Protein AF-A0AAN8JM25-F1 (afdb_monomer)

Nearest PDB structures (foldseek):
  7qbe-assembly2_C  TM=6.759E-01  e=5.958E-09  Homo sapiens
  7qbe-assembly1_A  TM=7.252E-01  e=2.473E-08  Homo sapiens
  7qbf-assembly1_A  TM=6.903E-01  e=9.396E-09  Homo sapiens
  4zrq-assembly2_B  TM=7.066E-01  e=2.772E-08  Homo sapiens
  7qbd-assembly1_A  TM=6.352E-01  e=1.758E-08  Homo sapiens

Radius of gyration: 23.31 Å; Cα contacts (8 Å, |Δi|>4): 391; chains: 1; bounding box: 79×48×30 Å

Sequence (196 aa):
MDGECSVDDGLVPNMTSCQDFLICLQGRVRRRVRCASGLMFDASIEMCNFENVVNCGLRPKTGNRKCYTANVNVTIKAENLAIQPIFLIETNIQAPRQPLYNFLLMAAGKDKRFSFQTRKIDNYGEFVSSINGLEGREEDYSGWVPSDKRNNQISKGIHEVFPEDGEVITFKFYSFAGNLAALKNLPGLASKLNRK

InterPro domains:
  IPR002557 Chitin binding domain [PF01607] (5-56)
  IPR002557 Chitin binding domain [PS50940] (2-58)
  IPR002557 Chitin binding domain [SM00494] (3-58)
  IPR036508 Chitin binding domain superfamily [SSF57625] (5-62)
  IPR051588 Eukaryotic Cobalamin Transport [PTHR10559] (61-174)

Structure (mmCIF, N/CA/C/O backbone):
data_AF-A0AAN8JM25-F1
#
_entry.id   AF-A0AAN8JM25-F1
#
loop_
_atom_site.group_PDB
_atom_site.id
_atom_site.type_symbol
_atom_site.label_atom_id
_atom_site.label_alt_id
_atom_site.label_comp_id
_atom_site.label_asym_id
_atom_site.label_entity_id
_atom_site.label_seq_id
_atom_site.pdbx_PDB_ins_code
_atom_site.Cartn_x
_atom_site.Cartn_y
_atom_site.Cartn_z
_atom_site.occupa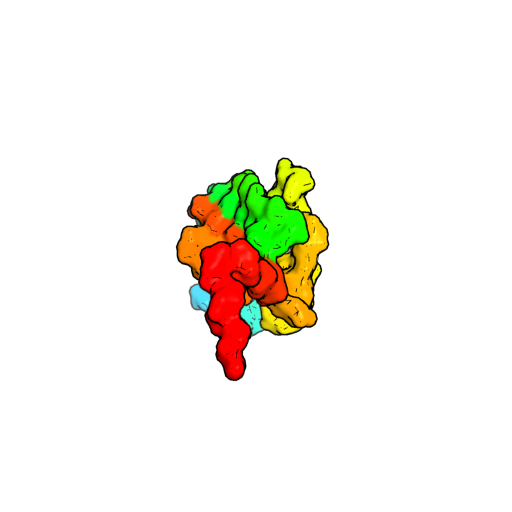ncy
_atom_site.B_iso_or_equiv
_atom_site.auth_seq_id
_atom_site.auth_comp_id
_atom_site.auth_asym_id
_atom_site.auth_atom_id
_atom_site.pdbx_PDB_model_num
ATOM 1 N N . MET A 1 1 ? -33.553 -17.228 6.085 1.00 44.53 1 MET A N 1
ATOM 2 C CA . MET A 1 1 ? -32.603 -17.945 5.209 1.00 44.53 1 MET A CA 1
ATOM 3 C C . MET A 1 1 ? -33.105 -17.687 3.807 1.00 44.53 1 MET A C 1
ATOM 5 O O . MET A 1 1 ? -33.710 -18.570 3.239 1.00 44.53 1 MET A O 1
ATOM 9 N N . ASP A 1 2 ? -32.936 -16.481 3.270 1.00 52.72 2 ASP A N 1
ATOM 10 C CA . ASP A 1 2 ? -33.548 -16.151 1.978 1.00 52.72 2 ASP A CA 1
ATOM 11 C C . ASP A 1 2 ? -32.583 -15.221 1.249 1.00 52.72 2 ASP A C 1
ATOM 13 O O . ASP A 1 2 ? -32.634 -14.004 1.378 1.00 52.72 2 ASP A O 1
ATOM 17 N N . GLY A 1 3 ? -31.584 -15.830 0.610 1.00 70.81 3 GLY A N 1
ATOM 18 C CA . GLY A 1 3 ? -30.758 -15.148 -0.378 1.00 70.81 3 GLY A CA 1
ATOM 19 C C . GLY A 1 3 ? -31.339 -15.440 -1.753 1.00 70.81 3 GLY A C 1
ATOM 20 O O . GLY A 1 3 ? -31.684 -16.590 -2.035 1.00 70.81 3 GLY A O 1
ATOM 21 N N . GLU A 1 4 ? -31.463 -14.422 -2.590 1.00 84.50 4 GLU A N 1
ATOM 22 C CA . GLU A 1 4 ? -31.821 -14.591 -3.996 1.00 84.50 4 GLU A CA 1
ATOM 23 C C . GLU A 1 4 ? -30.578 -14.967 -4.805 1.00 84.50 4 GLU A C 1
ATOM 25 O O . GLU A 1 4 ? -29.452 -14.584 -4.471 1.00 84.50 4 GLU A O 1
ATOM 30 N N . CYS A 1 5 ? -30.789 -15.756 -5.850 1.00 85.81 5 CYS A N 1
ATOM 31 C CA . CYS A 1 5 ? -29.766 -16.122 -6.813 1.00 85.81 5 CYS A CA 1
ATOM 32 C C . CYS A 1 5 ? -30.002 -15.386 -8.128 1.00 85.81 5 CYS A C 1
ATOM 34 O O . CYS A 1 5 ? -31.138 -15.171 -8.533 1.00 85.81 5 CYS A O 1
ATOM 36 N N . SER A 1 6 ? -28.921 -15.065 -8.835 1.00 83.75 6 SER A N 1
ATOM 37 C CA . SER A 1 6 ? -28.989 -14.517 -10.196 1.00 83.75 6 SER A CA 1
ATOM 38 C C . SER A 1 6 ? -29.339 -15.566 -11.261 1.00 83.75 6 SER A C 1
ATOM 40 O O . SER A 1 6 ? -29.396 -15.233 -12.440 1.00 83.75 6 SER A O 1
ATOM 42 N N . VAL A 1 7 ? -29.510 -16.829 -10.862 1.00 86.25 7 VAL A N 1
ATOM 43 C CA . VAL A 1 7 ? -29.854 -17.972 -11.717 1.00 86.25 7 VAL A CA 1
ATOM 44 C C . VAL A 1 7 ? -30.994 -18.753 -11.071 1.00 86.25 7 VAL A C 1
ATOM 46 O O . VAL A 1 7 ? -31.079 -18.789 -9.839 1.00 86.25 7 VAL A O 1
ATOM 49 N N . ASP A 1 8 ? -31.830 -19.399 -11.885 1.00 89.81 8 ASP A N 1
ATOM 50 C CA . ASP A 1 8 ? -32.935 -20.221 -11.383 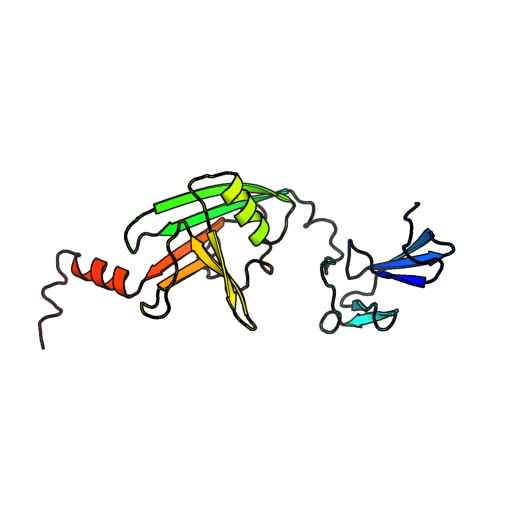1.00 89.81 8 ASP A CA 1
ATOM 51 C C . ASP A 1 8 ? -32.413 -21.460 -10.645 1.00 89.81 8 ASP A C 1
ATOM 53 O O . ASP A 1 8 ? -32.640 -21.596 -9.441 1.00 89.81 8 ASP A O 1
ATOM 57 N N . ASP A 1 9 ? -31.636 -22.307 -11.319 1.00 94.00 9 ASP A N 1
ATOM 58 C CA . ASP A 1 9 ? -31.044 -23.515 -10.744 1.00 94.00 9 ASP A CA 1
ATOM 59 C C . ASP A 1 9 ? -29.544 -23.572 -11.075 1.00 94.00 9 ASP A C 1
ATOM 61 O O . ASP A 1 9 ? -29.150 -23.327 -12.214 1.00 94.00 9 ASP A O 1
ATOM 65 N N . GLY A 1 10 ? -28.690 -23.881 -10.091 1.00 93.38 10 GLY A N 1
ATOM 66 C CA . GLY A 1 10 ? -27.249 -24.036 -10.333 1.00 93.38 10 GLY A CA 1
ATOM 67 C C . GLY A 1 10 ? -26.338 -23.763 -9.137 1.00 93.38 10 GLY A C 1
ATOM 68 O O . GLY A 1 10 ? -26.794 -23.497 -8.019 1.00 93.38 10 GLY A O 1
ATOM 69 N N . LEU A 1 11 ? -25.026 -23.838 -9.383 1.00 94.81 11 LEU A N 1
ATOM 70 C CA . LEU A 1 11 ? -23.980 -23.510 -8.415 1.00 94.81 11 LEU A CA 1
ATOM 71 C C . LEU A 1 11 ? -23.436 -22.112 -8.697 1.00 94.81 11 LEU A C 1
ATOM 73 O O . LEU A 1 11 ? -22.848 -21.871 -9.746 1.00 94.81 11 LEU A O 1
ATOM 77 N N . VAL A 1 12 ? -23.591 -21.190 -7.748 1.00 92.38 12 VAL A N 1
ATOM 78 C CA . VAL A 1 12 ? -23.104 -19.814 -7.915 1.00 92.38 12 VAL A CA 1
ATOM 79 C C . VAL A 1 12 ? -21.986 -19.474 -6.928 1.00 92.38 12 VAL A C 1
ATOM 81 O O . VAL A 1 12 ? -22.023 -19.907 -5.767 1.00 92.38 12 VAL A O 1
ATOM 84 N N . PRO A 1 13 ? -20.991 -18.667 -7.340 1.00 91.06 13 PRO A N 1
ATOM 85 C CA . PRO A 1 13 ? -19.945 -18.198 -6.443 1.00 91.06 13 PRO A CA 1
ATOM 86 C C . PRO A 1 13 ? -20.509 -17.383 -5.283 1.00 91.06 13 PRO A C 1
ATOM 88 O O . PRO A 1 13 ? -21.400 -16.552 -5.445 1.00 91.06 13 PRO A O 1
ATOM 91 N N . ASN A 1 14 ? -19.929 -17.550 -4.099 1.00 88.31 14 ASN A N 1
ATOM 92 C CA . ASN A 1 14 ? -20.268 -16.708 -2.966 1.00 88.31 14 ASN A CA 1
ATOM 93 C C . ASN A 1 14 ? -19.394 -15.447 -2.935 1.00 88.31 14 ASN A C 1
ATOM 95 O O . ASN A 1 14 ? -18.186 -15.515 -2.716 1.00 88.31 14 ASN A O 1
ATOM 99 N N . MET A 1 15 ? -20.013 -14.273 -3.065 1.00 83.31 15 MET A N 1
ATOM 100 C CA . MET A 1 15 ? -19.297 -12.989 -3.053 1.00 83.31 15 MET A CA 1
ATOM 101 C C . MET A 1 15 ? -18.545 -12.711 -1.742 1.00 83.31 15 MET A C 1
ATOM 103 O O . MET A 1 15 ? -17.556 -11.986 -1.733 1.00 83.31 15 MET A O 1
ATOM 107 N N . THR A 1 16 ? -18.969 -13.329 -0.636 1.00 80.81 16 THR A N 1
ATOM 108 C CA . THR A 1 16 ? -18.369 -13.131 0.697 1.00 80.81 16 THR A CA 1
ATOM 109 C C . THR A 1 16 ? -17.274 -14.139 1.043 1.00 80.81 16 THR A C 1
ATOM 111 O O . THR A 1 16 ? -16.634 -13.997 2.083 1.00 80.81 16 THR A O 1
ATOM 114 N N . SER A 1 17 ? -17.059 -15.173 0.222 1.00 85.62 17 SER A N 1
ATOM 115 C CA . SER A 1 17 ? -15.990 -16.152 0.437 1.00 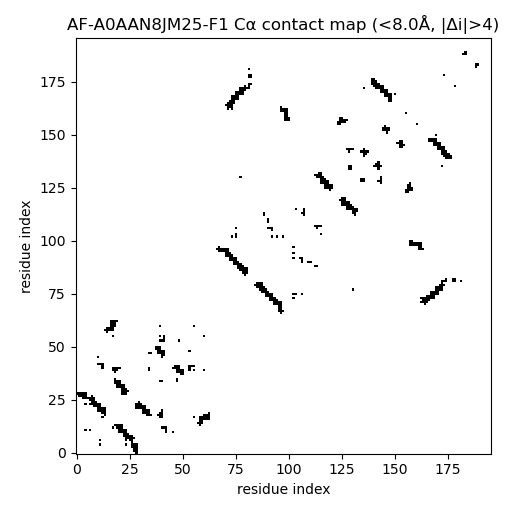85.62 17 SER A CA 1
ATOM 116 C C . SER A 1 17 ? -15.694 -16.935 -0.837 1.00 85.62 17 SER A C 1
ATOM 118 O O . SER A 1 17 ? -16.575 -17.591 -1.380 1.00 85.62 17 SER A O 1
ATOM 120 N N . CYS A 1 18 ? -14.438 -16.931 -1.277 1.00 91.00 18 CYS A N 1
ATOM 121 C CA . CYS A 1 18 ? -13.996 -17.713 -2.424 1.00 91.00 18 CYS A CA 1
ATOM 122 C C . CYS A 1 18 ? -14.040 -19.228 -2.168 1.00 91.00 18 CYS A C 1
ATOM 124 O O . CYS A 1 18 ? -14.200 -20.018 -3.097 1.00 91.00 18 CYS A O 1
ATOM 126 N N . GLN A 1 19 ? -13.935 -19.616 -0.896 1.00 91.38 19 GLN A N 1
ATOM 127 C CA . GLN A 1 19 ? -14.012 -21.003 -0.451 1.00 91.38 19 GLN A CA 1
ATOM 128 C C . GLN A 1 19 ? -15.449 -21.541 -0.459 1.00 91.38 19 GLN A C 1
ATOM 130 O O . GLN A 1 19 ? -15.660 -22.752 -0.491 1.00 91.38 19 GLN A O 1
ATOM 135 N N . ASP A 1 20 ? -16.442 -20.654 -0.413 1.00 91.44 20 ASP A N 1
ATOM 136 C CA . ASP A 1 20 ? -17.845 -21.033 -0.357 1.00 91.44 20 ASP A CA 1
ATOM 137 C C . ASP A 1 20 ? -18.513 -20.883 -1.741 1.00 91.44 20 ASP A C 1
ATOM 139 O O . ASP A 1 20 ? -18.172 -20.006 -2.538 1.00 91.44 20 ASP A O 1
ATOM 143 N N . PHE A 1 21 ? -19.556 -21.671 -1.980 1.00 93.38 21 PHE A N 1
ATOM 144 C CA . PHE A 1 21 ? -20.498 -21.509 -3.089 1.00 93.38 21 PHE A CA 1
ATOM 145 C C . PHE A 1 21 ? -21.934 -21.704 -2.608 1.00 93.38 21 PHE A C 1
ATOM 147 O O . PHE A 1 21 ? -22.176 -22.149 -1.479 1.00 93.38 21 PHE A O 1
ATOM 154 N N . LEU A 1 22 ? -22.898 -21.310 -3.432 1.00 93.69 22 LEU A N 1
ATOM 155 C CA . LEU A 1 22 ? -24.319 -21.410 -3.126 1.00 93.69 22 LEU A CA 1
ATOM 156 C C . LEU A 1 22 ? -24.979 -22.377 -4.109 1.00 93.69 22 LEU A C 1
ATOM 158 O O . LEU A 1 22 ? -24.712 -22.326 -5.303 1.00 93.69 22 LEU A O 1
ATOM 162 N N . ILE A 1 23 ? -25.846 -23.239 -3.588 1.00 94.69 23 ILE A N 1
ATOM 163 C CA . ILE A 1 23 ? -26.745 -24.077 -4.379 1.00 94.69 23 ILE A CA 1
ATOM 164 C C . ILE A 1 23 ? -28.061 -23.320 -4.500 1.00 94.69 23 ILE A C 1
ATOM 166 O O . ILE A 1 23 ? -28.720 -23.063 -3.485 1.00 94.69 23 ILE A O 1
ATOM 170 N N . CYS A 1 24 ? -28.423 -22.978 -5.727 1.00 94.12 24 CYS A N 1
ATOM 171 C CA . CYS A 1 24 ? -29.647 -22.276 -6.073 1.00 94.12 24 CYS A CA 1
ATOM 172 C C . CYS A 1 24 ? -30.672 -23.262 -6.622 1.00 94.12 24 CYS A C 1
ATOM 174 O O . CYS A 1 24 ? -30.312 -24.109 -7.437 1.00 94.12 24 CYS A O 1
ATOM 176 N N . LEU A 1 25 ? -31.919 -23.155 -6.154 1.00 94.94 25 LEU A N 1
ATOM 177 C CA . LEU A 1 25 ? -33.068 -23.795 -6.793 1.00 94.94 25 LEU A CA 1
ATOM 178 C C . LEU A 1 25 ? -34.263 -22.845 -6.809 1.00 94.94 25 LEU A C 1
ATOM 180 O O . LEU A 1 25 ? -34.657 -22.355 -5.740 1.00 94.94 25 LEU A O 1
ATOM 184 N N . GLN A 1 26 ? -34.874 -22.667 -7.978 1.00 94.06 26 GLN A N 1
ATOM 185 C CA . GLN A 1 26 ? -35.980 -21.738 -8.236 1.00 94.06 26 GLN A CA 1
ATOM 186 C C . GLN A 1 26 ? -35.650 -20.292 -7.823 1.00 94.06 26 GLN A C 1
ATOM 188 O O . GLN A 1 26 ? -36.399 -19.657 -7.076 1.00 94.06 26 GLN A O 1
ATOM 193 N N . GLY A 1 27 ? -34.471 -19.807 -8.217 1.00 91.50 27 GLY A N 1
ATOM 194 C CA . GLY A 1 27 ? -34.010 -18.438 -7.966 1.00 91.50 27 GLY A CA 1
ATOM 195 C C . GLY A 1 27 ? -33.622 -18.166 -6.511 1.00 91.50 27 GLY A C 1
ATOM 196 O O . GLY A 1 27 ? -33.355 -17.025 -6.134 1.00 91.50 27 GLY A O 1
ATOM 197 N N . ARG A 1 28 ? -33.593 -19.197 -5.657 1.00 93.31 28 ARG A N 1
ATOM 198 C CA . ARG A 1 28 ? -33.351 -19.061 -4.215 1.00 93.31 28 ARG A CA 1
ATOM 199 C C . ARG A 1 28 ? -32.173 -19.892 -3.749 1.00 93.31 28 ARG A C 1
ATOM 201 O O . ARG A 1 28 ? -32.037 -21.063 -4.103 1.00 93.31 28 ARG A O 1
ATOM 208 N N . VAL A 1 29 ? -31.376 -19.311 -2.856 1.00 92.62 29 VAL A N 1
ATOM 209 C CA . VAL A 1 29 ? -30.288 -20.004 -2.164 1.00 92.62 29 VAL A CA 1
ATOM 210 C C . VAL A 1 29 ? -30.878 -21.077 -1.256 1.00 92.62 29 VAL A C 1
ATOM 212 O O . VAL A 1 29 ? -31.476 -20.785 -0.222 1.00 92.62 29 VAL A O 1
ATOM 215 N N . ARG A 1 30 ? -30.661 -22.341 -1.609 1.00 94.25 30 ARG A N 1
ATOM 216 C CA . ARG A 1 30 ? -31.053 -23.494 -0.789 1.00 94.25 30 ARG A CA 1
ATOM 217 C C . ARG A 1 30 ? -29.994 -23.855 0.226 1.00 94.25 30 ARG A C 1
ATOM 219 O O . ARG A 1 30 ? -30.311 -24.247 1.347 1.00 94.25 30 ARG A O 1
ATOM 226 N N . ARG A 1 31 ? -28.726 -23.737 -0.162 1.00 92.31 31 ARG A N 1
ATOM 227 C CA . ARG A 1 31 ? -27.612 -24.108 0.703 1.00 92.31 31 ARG A CA 1
ATOM 228 C C . ARG A 1 31 ? -26.368 -23.308 0.371 1.00 92.31 31 ARG A C 1
ATOM 230 O O . ARG A 1 31 ? -26.061 -23.081 -0.790 1.00 92.31 31 ARG A O 1
ATOM 237 N N . ARG A 1 32 ? -25.615 -22.950 1.408 1.00 91.44 32 ARG A N 1
ATOM 238 C CA . ARG A 1 32 ? -24.213 -22.547 1.287 1.00 91.44 32 ARG A CA 1
ATOM 239 C C . ARG A 1 32 ? -23.340 -23.771 1.533 1.00 91.44 32 ARG A C 1
ATOM 241 O O . ARG A 1 32 ? -23.505 -24.441 2.553 1.00 91.44 32 ARG A O 1
ATOM 248 N N . VAL A 1 33 ? -22.419 -24.044 0.623 1.00 92.69 33 VAL A N 1
ATOM 249 C CA . VAL A 1 33 ? -21.455 -25.140 0.727 1.00 92.69 33 VAL A CA 1
ATOM 250 C C . VAL A 1 33 ? -20.055 -24.554 0.789 1.00 92.69 33 VAL A C 1
ATOM 252 O O . VAL A 1 33 ? -19.766 -23.553 0.143 1.00 92.69 33 VAL A O 1
ATOM 255 N N . ARG A 1 34 ? -19.201 -25.160 1.609 1.00 92.00 34 ARG A N 1
ATOM 256 C CA . ARG A 1 34 ? -17.800 -24.783 1.771 1.00 92.00 34 ARG A CA 1
ATOM 257 C C . ARG A 1 34 ? -16.921 -25.873 1.172 1.00 92.00 34 ARG A C 1
ATOM 259 O O . ARG A 1 34 ? -17.096 -27.042 1.510 1.00 92.00 34 ARG A O 1
ATOM 266 N N . CYS A 1 35 ? -15.979 -25.480 0.323 1.00 92.06 35 CYS A N 1
ATOM 267 C CA . CYS A 1 35 ? -14.922 -26.357 -0.158 1.00 92.06 35 CYS A CA 1
ATOM 268 C C . CYS A 1 35 ? -14.007 -26.806 0.989 1.00 92.06 35 CYS A C 1
ATOM 270 O O . CYS A 1 35 ? -13.867 -26.112 2.001 1.00 92.06 35 CYS A O 1
ATOM 272 N N . ALA A 1 36 ? -13.368 -27.968 0.829 1.00 88.44 36 ALA A N 1
ATOM 273 C CA . ALA A 1 36 ? -12.394 -28.462 1.798 1.00 88.44 36 ALA A CA 1
ATOM 274 C C . ALA A 1 36 ? -11.226 -27.473 1.987 1.00 88.44 36 ALA A C 1
ATOM 276 O O . ALA A 1 36 ? -11.025 -26.550 1.196 1.00 88.44 36 ALA A O 1
ATOM 277 N N . SER A 1 37 ? -10.458 -27.647 3.063 1.00 82.31 37 SER A N 1
ATOM 278 C CA . SER A 1 37 ? -9.287 -26.803 3.324 1.00 82.31 37 SER A CA 1
ATOM 279 C C . SER A 1 37 ? -8.292 -26.873 2.160 1.00 82.31 37 SER A C 1
ATOM 281 O O . SER A 1 37 ? -7.993 -27.962 1.679 1.00 82.31 37 SER A O 1
ATOM 283 N N . GLY A 1 38 ? -7.784 -25.718 1.721 1.00 79.56 38 GLY A N 1
ATOM 284 C CA . GLY A 1 38 ? -6.875 -25.603 0.570 1.00 79.56 38 GLY A CA 1
ATOM 285 C C . GLY A 1 38 ? -7.560 -25.618 -0.805 1.00 79.56 38 GLY A C 1
ATOM 286 O O . GLY A 1 38 ? -6.879 -25.498 -1.823 1.00 79.56 38 GLY A O 1
ATOM 287 N N . LEU A 1 39 ? -8.892 -25.740 -0.852 1.00 88.56 39 LEU A N 1
ATOM 288 C CA . LEU A 1 39 ? -9.674 -25.686 -2.087 1.00 88.56 39 LEU A CA 1
ATOM 289 C C . LEU A 1 39 ? -10.582 -24.453 -2.115 1.00 88.56 39 LEU A C 1
ATOM 291 O O . LEU A 1 39 ? -11.106 -24.033 -1.086 1.00 88.56 39 LEU A O 1
ATOM 295 N N . MET A 1 40 ? -10.825 -23.918 -3.308 1.00 93.88 40 MET A N 1
ATOM 296 C CA . MET A 1 40 ? -11.723 -22.790 -3.572 1.00 93.88 40 MET A CA 1
ATOM 297 C C . MET A 1 40 ? -12.757 -23.177 -4.625 1.00 93.88 40 MET A C 1
ATOM 299 O O . MET A 1 40 ? -12.493 -24.042 -5.458 1.00 93.88 40 MET A O 1
ATOM 303 N N . PHE A 1 41 ? -13.925 -22.533 -4.614 1.00 95.38 41 PHE A N 1
ATOM 304 C CA . PHE A 1 41 ? -14.920 -22.778 -5.654 1.00 95.38 41 PHE A CA 1
ATOM 305 C C . PHE A 1 41 ? -14.494 -22.123 -6.970 1.00 95.38 41 PHE A C 1
ATOM 307 O O . PHE A 1 41 ? -14.351 -20.891 -7.049 1.00 95.38 41 PHE A O 1
ATOM 314 N N . ASP A 1 42 ? -14.320 -22.967 -7.982 1.00 95.44 42 ASP A N 1
ATOM 315 C CA . ASP A 1 42 ? -13.997 -22.615 -9.353 1.00 95.44 42 ASP A CA 1
ATOM 316 C C . ASP A 1 42 ? -15.277 -22.597 -10.190 1.00 95.44 42 ASP A C 1
ATOM 318 O O . ASP A 1 42 ? -15.852 -23.635 -10.508 1.00 95.44 42 ASP A O 1
ATOM 322 N N . ALA A 1 43 ? -15.729 -21.394 -10.538 1.00 91.25 43 ALA A N 1
ATOM 323 C CA . ALA A 1 43 ? -16.955 -21.203 -11.305 1.00 91.25 43 ALA A CA 1
ATOM 324 C C . ALA A 1 43 ? -16.838 -21.696 -12.755 1.00 91.25 43 ALA A C 1
ATOM 326 O O . ALA A 1 43 ? -17.857 -21.913 -13.393 1.00 91.25 43 ALA A O 1
ATOM 327 N N . SER A 1 44 ? -15.616 -21.849 -13.282 1.00 93.06 44 SER A N 1
ATOM 328 C CA . SER A 1 44 ? -15.402 -22.270 -14.673 1.00 93.06 44 SER A CA 1
ATOM 329 C C . SER A 1 44 ? -15.666 -23.760 -14.891 1.00 93.06 44 SER A C 1
ATOM 331 O O . SER A 1 44 ? -16.033 -24.168 -15.989 1.00 93.06 44 SER A O 1
ATOM 333 N N . ILE A 1 45 ? -15.500 -24.554 -13.832 1.00 94.19 45 ILE A N 1
ATOM 334 C CA . ILE A 1 45 ? -15.696 -26.009 -13.827 1.00 94.19 45 ILE A CA 1
ATOM 335 C C . ILE A 1 45 ? -16.744 -26.454 -12.797 1.00 94.19 45 ILE A C 1
ATOM 337 O O . ILE A 1 45 ? -16.916 -27.645 -12.565 1.00 94.19 45 ILE A O 1
ATOM 341 N N . GLU A 1 46 ? -17.409 -25.491 -12.153 1.00 93.94 46 GLU A N 1
ATOM 342 C CA . GLU A 1 46 ? -18.471 -25.682 -11.159 1.00 93.94 46 GLU A CA 1
ATOM 343 C C . GLU A 1 46 ? -18.108 -26.641 -10.007 1.00 93.94 46 GLU A C 1
ATOM 345 O O . GLU A 1 46 ? -18.956 -27.342 -9.455 1.00 93.94 46 GLU A O 1
ATOM 350 N N . MET A 1 47 ? -16.840 -26.660 -9.591 1.00 95.56 47 MET A N 1
ATOM 351 C CA . MET A 1 47 ? -16.365 -27.536 -8.516 1.00 95.56 47 MET A CA 1
ATOM 352 C C . MET A 1 47 ? -15.265 -26.895 -7.669 1.00 95.56 47 MET A C 1
ATOM 354 O O . MET A 1 47 ? -14.720 -25.839 -7.985 1.00 95.56 47 MET A O 1
ATOM 358 N N . CYS A 1 48 ? -14.945 -27.532 -6.543 1.00 95.62 48 CYS A N 1
ATOM 359 C CA . CYS A 1 48 ? -13.819 -27.121 -5.714 1.00 95.62 48 CYS A CA 1
ATOM 360 C C . CYS A 1 48 ? -12.497 -27.506 -6.392 1.00 95.62 48 CYS A C 1
ATOM 362 O O . CYS A 1 48 ? -12.292 -28.673 -6.720 1.00 95.62 48 CYS A O 1
ATOM 364 N N . ASN A 1 49 ? -11.598 -26.539 -6.550 1.00 95.12 49 ASN A N 1
ATOM 365 C CA . ASN A 1 49 ? -10.290 -26.695 -7.183 1.00 95.12 49 ASN A CA 1
ATOM 366 C C . ASN A 1 49 ? -9.193 -26.084 -6.292 1.00 95.12 49 ASN A C 1
ATOM 368 O O . ASN A 1 49 ? -9.498 -25.389 -5.320 1.00 95.12 49 ASN A O 1
ATOM 372 N N . PHE A 1 50 ? -7.919 -26.356 -6.573 1.00 87.19 50 PHE A N 1
ATOM 373 C CA . PHE A 1 50 ? -6.815 -25.870 -5.741 1.00 87.19 50 PHE A CA 1
ATOM 374 C C . PHE A 1 50 ? -6.722 -24.338 -5.749 1.00 87.19 50 PHE A C 1
ATOM 376 O O . PHE A 1 50 ? -6.825 -23.685 -6.786 1.00 87.19 50 PHE A O 1
ATOM 383 N N . GLU A 1 51 ? -6.495 -23.738 -4.581 1.00 84.75 51 GLU A N 1
ATOM 384 C CA . GLU A 1 51 ? -6.513 -22.276 -4.408 1.00 84.75 51 GLU A CA 1
ATOM 385 C C . GLU A 1 51 ? -5.508 -21.496 -5.279 1.00 84.75 51 GLU A C 1
ATOM 387 O O . GLU A 1 51 ? -5.687 -20.296 -5.507 1.00 84.75 51 GLU A O 1
ATOM 392 N N . ASN A 1 52 ? -4.460 -22.170 -5.761 1.00 83.00 52 ASN A N 1
ATOM 393 C CA . ASN A 1 52 ? -3.420 -21.611 -6.622 1.00 83.00 52 ASN A CA 1
ATOM 394 C C . ASN A 1 52 ? -3.841 -21.497 -8.096 1.00 83.00 52 ASN A C 1
ATOM 396 O O . ASN A 1 52 ? -3.224 -20.728 -8.827 1.00 83.00 52 ASN A O 1
ATOM 400 N N . VAL A 1 53 ? -4.871 -22.232 -8.529 1.00 88.69 53 VAL A N 1
ATOM 401 C CA . VAL A 1 53 ? -5.384 -22.199 -9.911 1.00 88.69 53 VAL A CA 1
ATOM 402 C C . VAL A 1 53 ? -6.746 -21.513 -10.026 1.00 88.69 53 VAL A C 1
ATOM 404 O O . VAL A 1 53 ? -7.164 -21.160 -11.125 1.00 88.69 53 VAL A O 1
ATOM 407 N N . VAL A 1 54 ? -7.428 -21.264 -8.903 1.00 90.19 54 VAL A N 1
ATOM 408 C CA . VAL A 1 54 ? -8.738 -20.599 -8.894 1.00 90.19 54 VAL A CA 1
ATOM 409 C C . VAL A 1 54 ? -8.607 -19.079 -8.943 1.00 90.19 54 VAL A C 1
ATOM 411 O O . VAL A 1 54 ? -8.013 -18.443 -8.064 1.00 90.19 54 VAL A O 1
ATOM 414 N N . ASN A 1 55 ? -9.279 -18.467 -9.920 1.00 87.56 55 ASN A N 1
ATOM 415 C CA . ASN A 1 55 ? -9.484 -17.025 -9.939 1.00 87.56 55 ASN A CA 1
ATOM 416 C C . ASN A 1 55 ? -10.647 -16.626 -9.010 1.00 87.56 55 ASN A C 1
ATOM 418 O O . ASN A 1 55 ? -11.830 -16.804 -9.310 1.00 87.56 55 ASN A O 1
ATOM 422 N N . CYS A 1 56 ? -10.307 -16.058 -7.855 1.00 84.81 56 CYS A N 1
ATOM 423 C CA . CYS A 1 56 ? -11.295 -15.597 -6.881 1.00 84.81 56 CYS A CA 1
ATOM 424 C C . CYS A 1 56 ? -11.916 -14.237 -7.216 1.00 8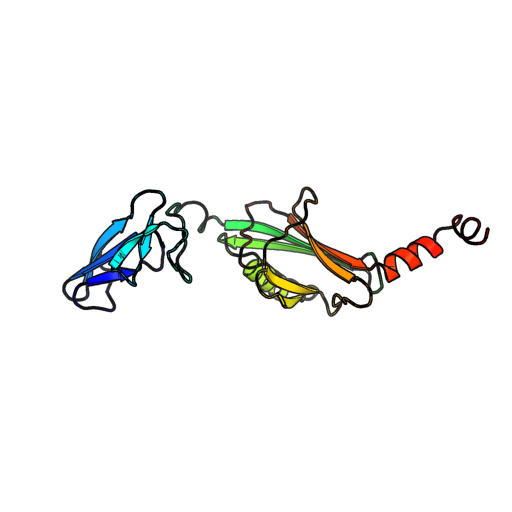4.81 56 CYS A C 1
ATOM 426 O O . CYS A 1 56 ? -12.941 -13.890 -6.624 1.00 84.81 56 CYS A O 1
ATOM 428 N N . GLY A 1 57 ? -11.333 -13.467 -8.138 1.00 85.44 57 GLY A N 1
ATOM 429 C CA . GLY A 1 57 ? -11.692 -12.064 -8.328 1.00 85.44 57 GLY A CA 1
ATOM 430 C C . GLY A 1 57 ? -11.648 -11.307 -6.996 1.00 85.44 57 GLY A C 1
ATOM 431 O O . GLY A 1 57 ? -10.685 -11.418 -6.241 1.00 85.44 57 GLY A O 1
ATOM 432 N N . LEU A 1 58 ? -12.731 -10.594 -6.678 1.00 78.81 58 LEU A N 1
ATOM 433 C CA . LEU A 1 58 ? -12.881 -9.829 -5.432 1.00 78.81 58 LEU A CA 1
ATOM 434 C C . LEU A 1 58 ? -13.350 -10.672 -4.230 1.00 78.81 58 LEU A C 1
ATOM 436 O O . LEU A 1 58 ? -13.531 -10.138 -3.136 1.00 78.81 58 LEU A O 1
ATOM 440 N N . ARG A 1 59 ? -13.579 -11.981 -4.407 1.00 85.62 59 ARG A N 1
ATOM 441 C CA . ARG A 1 59 ? -14.083 -12.851 -3.335 1.00 85.62 59 ARG A CA 1
ATOM 442 C C . ARG A 1 59 ? -12.978 -13.117 -2.300 1.00 85.62 59 ARG A C 1
ATOM 444 O O . ARG A 1 59 ? -11.900 -13.582 -2.678 1.00 85.62 59 ARG A O 1
ATOM 451 N N . PRO A 1 60 ? -13.234 -12.928 -0.993 1.00 79.12 60 PRO A N 1
ATOM 452 C CA . PRO A 1 60 ? -12.241 -13.187 0.052 1.00 79.12 60 PRO A CA 1
ATOM 453 C C . PRO A 1 60 ? -11.792 -14.657 0.091 1.00 79.12 60 PRO A C 1
ATOM 455 O O . PRO A 1 60 ? -12.627 -15.548 0.237 1.00 79.12 60 PRO A O 1
ATOM 458 N N . LYS A 1 61 ? -10.486 -14.939 -0.004 1.00 76.75 61 LYS A N 1
ATOM 459 C CA . LYS A 1 61 ? -9.957 -16.317 -0.097 1.00 76.75 61 LYS A CA 1
ATOM 460 C C . LYS A 1 61 ? -10.080 -17.148 1.183 1.00 76.75 61 LYS A C 1
ATOM 462 O O . LYS A 1 61 ? -10.141 -18.361 1.096 1.00 76.75 61 LYS A O 1
ATOM 467 N N . THR A 1 62 ? -10.183 -16.556 2.368 1.00 65.25 62 THR A N 1
ATOM 468 C CA . THR A 1 62 ? -10.201 -17.335 3.617 1.00 65.25 62 THR A CA 1
ATOM 469 C C . THR A 1 62 ? -11.563 -17.296 4.305 1.00 65.25 62 THR A C 1
ATOM 471 O O . THR A 1 62 ? -12.130 -16.238 4.569 1.00 65.25 62 THR A O 1
ATOM 474 N N . GLY A 1 63 ? -12.086 -18.474 4.664 1.00 50.75 63 GLY A N 1
ATOM 475 C CA . GLY A 1 63 ? -13.291 -18.660 5.480 1.00 50.75 63 GLY A CA 1
ATOM 476 C C . GLY A 1 63 ? -13.185 -18.187 6.940 1.00 50.75 63 GLY A C 1
ATOM 477 O O . GLY A 1 63 ? -14.029 -18.568 7.755 1.00 50.75 63 GLY A O 1
ATOM 478 N N . ASN A 1 64 ? -12.198 -17.352 7.283 1.00 46.69 64 ASN A N 1
ATOM 479 C CA . ASN A 1 64 ? -12.038 -16.759 8.608 1.00 46.69 64 ASN A CA 1
ATOM 480 C C . ASN A 1 64 ? -12.841 -15.456 8.717 1.00 46.69 64 ASN A C 1
ATOM 482 O O . ASN A 1 64 ? -12.326 -14.344 8.600 1.00 46.69 64 ASN A O 1
ATOM 486 N N . ARG A 1 65 ? -14.133 -15.608 9.023 1.00 49.59 65 ARG A N 1
ATOM 487 C CA . ARG A 1 65 ? -15.070 -14.532 9.400 1.00 49.59 65 ARG A CA 1
ATOM 488 C C . ARG A 1 65 ? -14.728 -13.815 10.726 1.00 49.59 65 ARG A C 1
ATOM 490 O O . ARG A 1 65 ? -15.631 -13.361 11.416 1.00 49.59 65 ARG A O 1
ATOM 497 N N . LYS A 1 66 ? -13.458 -13.711 11.124 1.00 44.44 66 LYS A N 1
ATOM 498 C CA . LYS A 1 66 ? -13.068 -12.937 12.318 1.00 44.44 66 LYS A CA 1
ATOM 499 C C . LYS A 1 66 ? -12.131 -11.764 12.041 1.00 44.44 66 LYS A C 1
ATOM 501 O O . LYS A 1 66 ? -12.175 -10.813 12.805 1.00 44.44 66 LYS A O 1
ATOM 506 N N . CYS A 1 67 ? -11.356 -11.766 10.953 1.00 53.09 67 CYS A N 1
ATOM 507 C CA . CYS A 1 67 ? -10.376 -10.696 10.724 1.00 53.09 67 CYS A CA 1
ATOM 508 C C . CYS A 1 67 ? -10.892 -9.566 9.816 1.00 53.09 67 CYS A C 1
ATOM 510 O O . CYS A 1 67 ? -10.555 -8.421 10.064 1.00 53.09 67 CYS A O 1
ATOM 512 N N . TYR A 1 68 ? -11.730 -9.834 8.803 1.00 53.50 68 TYR A N 1
ATOM 513 C CA . TYR A 1 68 ? -12.143 -8.803 7.822 1.00 53.50 68 TYR A CA 1
ATOM 514 C C . TYR A 1 68 ? -13.209 -7.811 8.319 1.00 53.50 68 TYR A C 1
ATOM 516 O O . TYR A 1 68 ? -13.348 -6.730 7.762 1.00 53.50 68 TYR A O 1
ATOM 524 N N . THR A 1 69 ? -13.960 -8.151 9.369 1.00 54.16 69 THR A N 1
ATOM 525 C CA . THR A 1 69 ? -14.892 -7.219 10.034 1.00 54.16 69 THR A CA 1
ATOM 526 C C . THR A 1 69 ? -14.293 -6.590 11.286 1.00 54.16 69 THR A C 1
ATOM 528 O O . THR A 1 69 ? -14.962 -5.792 11.937 1.00 54.16 69 THR A O 1
ATOM 531 N N . ALA A 1 70 ? -13.073 -6.979 11.672 1.00 71.31 70 ALA A N 1
ATOM 532 C CA . ALA A 1 70 ? -12.398 -6.338 12.785 1.00 71.31 70 ALA A CA 1
ATOM 533 C C . ALA A 1 70 ? -12.051 -4.913 12.356 1.00 71.31 70 ALA A C 1
ATOM 535 O O . ALA A 1 70 ? -11.377 -4.714 11.342 1.00 71.31 70 ALA A O 1
ATOM 536 N N . ASN A 1 71 ? -12.541 -3.934 13.113 1.00 87.12 71 ASN A N 1
ATOM 537 C CA . ASN A 1 71 ? -12.036 -2.580 12.992 1.00 87.12 71 ASN A CA 1
ATOM 538 C C . ASN A 1 71 ? -10.595 -2.598 13.488 1.00 87.12 71 ASN A C 1
ATOM 540 O O . ASN A 1 71 ? -10.345 -2.935 14.643 1.00 87.12 71 ASN A O 1
ATOM 544 N N . VAL A 1 72 ? -9.676 -2.269 12.593 1.00 92.44 72 VAL A N 1
ATOM 545 C CA . VAL A 1 72 ? -8.256 -2.145 12.886 1.00 92.44 72 VAL A CA 1
ATOM 546 C C . VAL A 1 72 ? -7.904 -0.673 12.958 1.00 92.44 72 VAL A C 1
ATOM 548 O O . VAL A 1 72 ? -8.457 0.161 12.234 1.00 92.44 72 VAL A O 1
ATOM 551 N N . ASN A 1 73 ? -6.978 -0.362 13.847 1.00 96.62 73 ASN A N 1
ATOM 552 C CA . ASN A 1 73 ? -6.381 0.941 13.969 1.00 96.62 73 ASN A CA 1
ATOM 553 C C . ASN A 1 73 ? -5.017 0.957 13.269 1.00 96.62 73 ASN A C 1
ATOM 555 O O . ASN A 1 73 ? -4.062 0.360 13.761 1.00 96.62 73 ASN A O 1
ATOM 559 N N . VAL A 1 74 ? -4.928 1.638 12.128 1.00 97.62 74 VAL A N 1
ATOM 560 C CA . VAL A 1 74 ? -3.727 1.677 11.287 1.00 97.62 74 VAL A CA 1
ATOM 561 C C . VAL A 1 74 ? -3.195 3.099 11.226 1.00 97.62 74 VAL A C 1
ATOM 563 O O . VAL A 1 74 ? -3.936 4.046 10.955 1.00 97.62 74 VAL A O 1
ATOM 566 N N . THR A 1 75 ? -1.893 3.254 11.433 1.00 98.56 75 THR A N 1
ATOM 567 C CA . THR A 1 75 ? -1.210 4.539 11.289 1.00 98.56 75 THR A CA 1
ATOM 568 C C . THR A 1 75 ? -0.439 4.572 9.975 1.00 98.56 75 THR A C 1
ATOM 570 O O . THR A 1 75 ? 0.478 3.781 9.764 1.00 98.56 75 THR A O 1
ATOM 573 N N . ILE A 1 76 ? -0.791 5.513 9.101 1.00 98.44 76 ILE A N 1
ATOM 574 C CA . ILE A 1 76 ? -0.056 5.810 7.871 1.00 98.44 76 ILE A CA 1
ATOM 575 C C . ILE A 1 76 ? 0.913 6.952 8.159 1.00 98.44 76 ILE A C 1
ATOM 577 O O . ILE A 1 76 ? 0.496 8.021 8.609 1.00 98.44 76 ILE A O 1
ATOM 581 N N . LYS A 1 77 ? 2.198 6.730 7.888 1.00 98.50 77 LYS A N 1
ATOM 582 C CA . LYS A 1 77 ? 3.241 7.753 7.958 1.00 98.50 77 LYS A CA 1
ATOM 583 C C . LYS A 1 77 ? 3.838 7.993 6.583 1.00 98.50 77 LYS A C 1
ATOM 585 O O . LYS A 1 77 ? 4.069 7.037 5.847 1.00 98.50 77 LYS A O 1
ATOM 590 N N . ALA A 1 78 ? 4.140 9.246 6.267 1.00 98.12 78 ALA A N 1
ATOM 591 C CA . ALA A 1 78 ? 4.994 9.579 5.136 1.00 98.12 78 ALA A CA 1
ATOM 592 C C . ALA A 1 78 ? 6.091 10.550 5.564 1.00 98.12 78 ALA A C 1
ATOM 594 O O . ALA A 1 78 ? 5.832 11.560 6.222 1.00 98.12 78 ALA A O 1
ATOM 595 N N . GLU A 1 79 ? 7.320 10.210 5.196 1.00 97.19 79 GLU A N 1
ATOM 596 C CA . GLU A 1 79 ? 8.523 10.898 5.638 1.00 97.19 79 GLU A CA 1
ATOM 597 C C . GLU A 1 79 ? 9.404 11.203 4.428 1.00 97.19 79 GLU A C 1
ATOM 599 O O . GLU A 1 79 ? 9.908 10.296 3.762 1.00 97.19 79 GLU A O 1
ATOM 604 N N . ASN A 1 80 ? 9.623 12.487 4.163 1.00 95.25 80 ASN A N 1
ATOM 605 C CA . ASN A 1 80 ? 10.690 12.939 3.288 1.00 95.25 80 ASN A CA 1
ATOM 606 C C . ASN A 1 80 ? 11.647 13.811 4.097 1.00 95.25 80 ASN A C 1
ATOM 608 O O . ASN A 1 80 ? 11.320 14.941 4.456 1.00 95.25 80 ASN A O 1
ATOM 612 N N . LEU A 1 81 ? 12.832 13.270 4.369 1.00 92.62 81 LEU A N 1
ATOM 613 C CA . LEU A 1 81 ? 13.935 13.975 5.027 1.00 92.62 81 LEU A CA 1
ATOM 614 C C . LEU A 1 81 ? 15.141 14.155 4.090 1.00 92.62 81 LEU A C 1
ATOM 616 O O . LEU A 1 81 ? 16.143 14.741 4.491 1.00 92.62 81 LEU A O 1
ATOM 620 N N . ALA A 1 82 ? 15.065 13.624 2.864 1.00 89.31 82 ALA A N 1
ATOM 621 C CA . ALA A 1 82 ? 16.193 13.567 1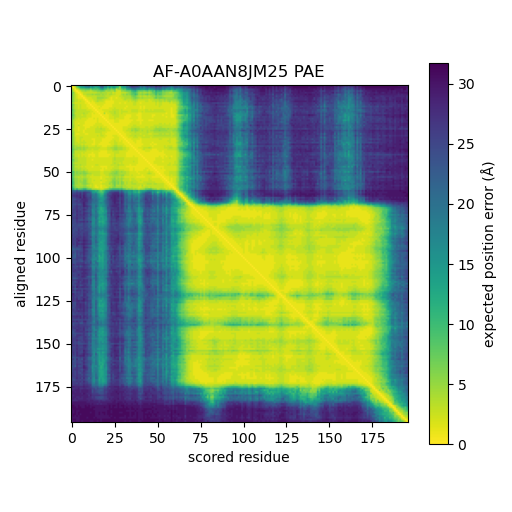.939 1.00 89.31 82 ALA A CA 1
ATOM 622 C C . ALA A 1 82 ? 16.343 14.859 1.122 1.00 89.31 82 ALA A C 1
ATOM 624 O O . ALA A 1 82 ? 17.464 15.290 0.859 1.00 89.31 82 ALA A O 1
ATOM 625 N N . ILE A 1 83 ? 15.226 15.470 0.711 1.00 89.19 83 ILE A N 1
ATOM 626 C CA . ILE A 1 83 ? 15.199 16.672 -0.138 1.00 89.19 83 ILE A CA 1
ATOM 627 C C . ILE A 1 83 ? 14.042 17.601 0.237 1.00 89.19 83 ILE A C 1
ATOM 629 O O . ILE A 1 83 ? 13.102 17.187 0.908 1.00 89.19 83 ILE A O 1
ATOM 633 N N . GLN A 1 84 ? 14.083 18.858 -0.208 1.00 89.25 84 GLN A N 1
ATOM 634 C CA . GLN A 1 84 ? 12.955 19.775 -0.026 1.00 89.25 84 GLN A CA 1
ATOM 635 C C . GLN A 1 84 ? 11.771 19.404 -0.947 1.00 89.25 84 GLN A C 1
ATOM 637 O O . GLN A 1 84 ? 12.008 19.025 -2.094 1.00 89.25 84 GLN A O 1
ATOM 642 N N . PRO A 1 85 ? 10.513 19.557 -0.492 1.00 91.56 85 PRO A N 1
ATOM 643 C CA . PRO A 1 85 ? 10.129 19.978 0.854 1.00 91.56 85 PRO A CA 1
ATOM 644 C C . PRO A 1 85 ? 10.306 18.843 1.869 1.00 91.56 85 PRO A C 1
ATOM 646 O O . PRO A 1 85 ? 9.838 17.728 1.648 1.00 91.56 85 PRO A O 1
ATOM 649 N N . ILE A 1 86 ? 10.943 19.139 3.000 1.00 91.38 86 ILE A N 1
ATOM 650 C CA . ILE A 1 86 ? 11.020 18.207 4.126 1.00 91.38 86 ILE A CA 1
ATOM 651 C C . ILE A 1 86 ? 9.643 18.130 4.789 1.00 91.38 86 ILE A C 1
ATOM 653 O O . ILE A 1 86 ? 9.061 19.160 5.137 1.00 91.38 86 ILE A O 1
ATOM 657 N N . PHE A 1 87 ? 9.125 16.920 4.993 1.00 95.50 87 PHE A N 1
ATOM 658 C CA . PHE A 1 87 ? 7.873 16.722 5.718 1.00 95.50 87 PHE A CA 1
ATOM 659 C C . PHE A 1 87 ? 7.812 15.375 6.436 1.00 95.50 87 PHE A C 1
ATOM 661 O O . PHE A 1 87 ? 8.355 14.367 5.984 1.00 95.50 87 PHE A O 1
ATOM 668 N N . LEU A 1 88 ? 7.093 15.389 7.557 1.00 96.62 88 LEU A N 1
ATOM 669 C CA . LEU A 1 88 ? 6.712 14.226 8.344 1.00 96.62 88 LEU A CA 1
ATOM 670 C C . LEU A 1 88 ? 5.214 14.336 8.610 1.00 96.62 88 LEU A C 1
ATOM 672 O O . LEU A 1 88 ? 4.767 15.276 9.272 1.00 96.62 88 LEU A O 1
ATOM 676 N N . ILE A 1 89 ? 4.441 13.400 8.079 1.00 96.88 89 ILE A N 1
ATOM 677 C CA . ILE A 1 89 ? 2.994 13.354 8.284 1.00 96.88 89 ILE A CA 1
ATOM 678 C C . ILE A 1 89 ? 2.594 11.999 8.834 1.00 96.88 89 ILE A C 1
ATOM 680 O O . ILE A 1 89 ? 3.143 10.968 8.452 1.00 96.88 89 ILE A O 1
ATOM 684 N N . GLU A 1 90 ? 1.635 12.028 9.750 1.00 97.81 90 GLU A N 1
ATOM 685 C CA . GLU A 1 90 ? 1.092 10.856 10.412 1.00 97.81 90 GLU A CA 1
ATOM 686 C C . GLU A 1 90 ? -0.428 10.982 10.447 1.00 97.81 90 GLU A C 1
ATOM 688 O O . GLU A 1 90 ? -0.974 11.999 10.881 1.00 97.81 90 GLU A O 1
ATOM 693 N N . THR A 1 91 ? -1.117 9.946 9.985 1.00 97.94 91 THR A N 1
ATOM 694 C CA . THR A 1 91 ? -2.574 9.890 9.994 1.00 97.94 91 THR A CA 1
ATOM 695 C C . THR A 1 91 ? -3.030 8.539 10.509 1.00 97.94 91 THR A C 1
ATOM 697 O O . THR A 1 91 ? -2.671 7.488 9.984 1.00 97.94 91 THR A O 1
ATOM 700 N N . ASN A 1 92 ? -3.855 8.580 11.546 1.00 98.19 92 ASN A N 1
ATOM 701 C CA . ASN A 1 92 ? -4.450 7.402 12.145 1.00 98.19 92 ASN A CA 1
ATOM 702 C C . ASN A 1 92 ? -5.832 7.125 11.539 1.00 98.19 92 ASN A C 1
ATOM 704 O O . ASN A 1 92 ? -6.670 8.033 11.470 1.00 98.19 92 ASN A O 1
ATOM 708 N N . ILE A 1 93 ? -6.074 5.888 11.113 1.00 97.81 93 ILE A N 1
ATOM 709 C CA . ILE A 1 93 ? -7.302 5.458 10.451 1.00 97.81 93 ILE A CA 1
ATOM 710 C C . ILE A 1 93 ? -7.862 4.231 11.161 1.00 97.81 93 ILE A C 1
ATOM 712 O O . ILE A 1 93 ? -7.203 3.202 11.274 1.00 97.81 93 ILE A O 1
ATOM 716 N N . GLN A 1 94 ? -9.115 4.346 11.592 1.00 95.94 94 GLN A N 1
ATOM 717 C CA . GLN A 1 94 ? -9.897 3.243 12.132 1.00 95.94 94 GLN A CA 1
ATOM 718 C C . GLN A 1 94 ? -10.910 2.807 11.082 1.00 95.94 94 GLN A C 1
ATOM 720 O O . GLN A 1 94 ? -11.763 3.598 10.679 1.00 95.94 94 GLN A O 1
ATOM 725 N N . ALA A 1 95 ? -10.801 1.566 10.623 1.00 88.81 95 ALA A N 1
ATOM 726 C CA . ALA A 1 95 ? -11.685 1.013 9.604 1.00 88.81 95 ALA A CA 1
ATOM 727 C C . ALA A 1 95 ? -11.687 -0.519 9.666 1.00 88.81 95 ALA A C 1
ATOM 729 O O . ALA A 1 95 ? -10.754 -1.102 10.225 1.00 88.81 95 ALA A O 1
ATOM 730 N N . PRO A 1 96 ? -12.683 -1.194 9.069 1.00 86.94 96 PRO A N 1
ATOM 731 C CA . PRO A 1 96 ? -12.616 -2.635 8.863 1.00 86.94 96 PRO A CA 1
ATOM 732 C C . PRO A 1 96 ? -11.333 -3.030 8.125 1.00 86.94 96 PRO A C 1
ATOM 734 O O . PRO A 1 96 ? -10.904 -2.338 7.197 1.00 86.94 96 PRO A O 1
ATOM 737 N N . ARG A 1 97 ? -10.726 -4.149 8.523 1.00 86.12 97 ARG A N 1
ATOM 738 C CA . ARG A 1 97 ? -9.508 -4.677 7.897 1.00 86.12 97 ARG A CA 1
ATOM 739 C C . ARG A 1 97 ? -9.715 -4.943 6.404 1.00 86.12 97 ARG A C 1
ATOM 741 O O . ARG A 1 97 ? -10.530 -5.775 6.007 1.00 86.12 97 ARG A O 1
ATOM 748 N N . GLN A 1 98 ? -8.921 -4.271 5.580 1.00 86.19 98 GLN A N 1
ATOM 749 C CA . GLN A 1 98 ? -9.044 -4.240 4.121 1.00 86.19 98 GLN A CA 1
ATOM 750 C C . GLN A 1 98 ? -7.682 -3.910 3.471 1.00 86.19 98 GLN A C 1
ATOM 752 O O . GLN A 1 98 ? -6.718 -3.688 4.210 1.00 86.19 98 GLN A O 1
ATOM 757 N N . PRO A 1 99 ? -7.560 -3.886 2.128 1.00 92.94 99 PRO A N 1
ATOM 758 C CA . PRO A 1 99 ? -6.296 -3.569 1.468 1.00 92.94 99 PRO A CA 1
ATOM 759 C C . PRO A 1 99 ? -5.734 -2.198 1.864 1.00 92.94 99 PRO A C 1
ATOM 761 O O . PRO A 1 99 ? -6.489 -1.237 2.048 1.00 92.94 99 PRO A O 1
ATOM 764 N N . LEU A 1 100 ? -4.405 -2.090 1.932 1.00 95.19 100 LEU A N 1
ATOM 765 C CA . LEU A 1 100 ? -3.678 -0.865 2.278 1.00 95.19 100 LEU A CA 1
ATOM 766 C C . LEU A 1 100 ? -4.079 0.321 1.388 1.00 95.19 100 LEU A C 1
ATOM 768 O O . LEU A 1 100 ? -4.195 1.435 1.890 1.00 95.19 100 LEU A O 1
ATOM 772 N N . TYR A 1 101 ? -4.373 0.089 0.106 1.00 95.62 101 TYR A N 1
ATOM 773 C CA . TYR A 1 101 ? -4.887 1.120 -0.802 1.00 95.62 101 TYR A CA 1
ATOM 774 C C . TYR A 1 101 ? -6.068 1.917 -0.220 1.00 95.62 101 TYR A C 1
ATOM 776 O O . TYR A 1 101 ? -6.062 3.147 -0.247 1.00 95.62 101 TYR A O 1
ATOM 784 N N . ASN A 1 102 ? -7.048 1.241 0.385 1.00 94.88 102 ASN A N 1
ATOM 785 C CA . ASN A 1 102 ? -8.213 1.914 0.960 1.00 94.88 102 ASN A CA 1
ATOM 786 C C . ASN A 1 102 ? -7.833 2.741 2.196 1.00 94.88 102 ASN A C 1
ATOM 788 O O . ASN A 1 102 ? -8.397 3.812 2.413 1.00 94.88 102 ASN A O 1
ATOM 792 N N . PHE A 1 103 ? -6.848 2.295 2.985 1.00 97.00 103 PHE A N 1
ATOM 793 C CA . PHE A 1 103 ? -6.297 3.093 4.084 1.00 97.00 103 PHE A CA 1
ATOM 794 C C . PHE A 1 103 ? -5.600 4.359 3.588 1.00 97.00 103 PHE A C 1
ATOM 796 O O . PHE A 1 103 ? -5.771 5.409 4.202 1.00 97.00 103 PHE A O 1
ATOM 803 N N . LEU A 1 104 ? -4.893 4.296 2.456 1.00 98.06 104 LEU A N 1
ATOM 804 C CA . LEU A 1 104 ? -4.290 5.473 1.826 1.00 98.06 104 LEU A CA 1
ATOM 805 C C . LEU A 1 104 ? -5.356 6.459 1.325 1.00 98.06 104 LEU A C 1
ATOM 807 O O . LEU A 1 104 ? -5.232 7.658 1.566 1.00 98.06 104 LEU A O 1
ATOM 811 N N . LEU A 1 105 ? -6.434 5.969 0.699 1.00 96.88 105 LEU A N 1
ATOM 812 C CA . LEU A 1 105 ? -7.569 6.809 0.293 1.00 96.88 105 LEU A CA 1
ATOM 813 C C . LEU A 1 105 ? -8.242 7.487 1.494 1.00 96.88 105 LEU A C 1
ATOM 815 O O . LEU A 1 105 ? -8.503 8.688 1.462 1.00 96.88 105 LEU A O 1
ATOM 819 N N . MET A 1 106 ? -8.489 6.740 2.574 1.00 97.75 106 MET A N 1
ATOM 820 C CA . MET A 1 106 ? -9.061 7.295 3.805 1.00 97.75 106 MET A CA 1
ATOM 821 C C . MET A 1 106 ? -8.120 8.309 4.468 1.00 97.75 106 MET A C 1
ATOM 823 O O . MET A 1 106 ? -8.590 9.338 4.949 1.00 97.75 106 MET A O 1
ATOM 827 N N . ALA A 1 107 ? -6.805 8.061 4.465 1.00 98.06 107 ALA A N 1
ATOM 828 C CA . ALA A 1 107 ? -5.811 9.018 4.946 1.00 98.06 107 ALA A CA 1
ATOM 829 C C . ALA A 1 107 ? -5.837 10.316 4.129 1.00 98.06 107 ALA A C 1
ATOM 831 O O . ALA A 1 107 ? -5.902 11.389 4.723 1.00 98.06 107 ALA A O 1
ATOM 832 N N . ALA A 1 108 ? -5.900 10.224 2.797 1.00 97.25 108 ALA A N 1
ATOM 833 C CA . ALA A 1 108 ? -5.994 11.390 1.917 1.00 97.25 108 ALA A CA 1
ATOM 834 C C . ALA A 1 108 ? -7.309 12.169 2.085 1.00 97.25 108 ALA A C 1
ATOM 836 O O . ALA A 1 108 ? -7.327 13.396 2.010 1.00 97.25 108 ALA A O 1
ATOM 837 N N . GLY A 1 109 ? -8.418 11.474 2.355 1.00 96.69 109 GLY A N 1
ATOM 838 C CA . GLY A 1 109 ? -9.694 12.116 2.678 1.00 96.69 109 GLY A CA 1
ATOM 839 C C . GLY A 1 109 ? -9.711 12.787 4.058 1.00 96.69 109 GLY A C 1
ATOM 840 O O . GLY A 1 109 ? -10.398 13.791 4.243 1.00 96.69 109 GLY A O 1
ATOM 841 N N . LYS A 1 110 ? -8.964 12.244 5.030 1.00 96.81 110 LYS A N 1
ATOM 842 C CA . LYS A 1 110 ? -8.941 12.715 6.424 1.00 96.81 110 LYS A CA 1
ATOM 843 C C . LYS A 1 110 ? -7.933 13.839 6.668 1.00 96.81 110 LYS A C 1
ATOM 845 O O . LYS A 1 110 ? -8.247 14.770 7.408 1.00 96.81 110 LYS A O 1
ATOM 850 N N . ASP A 1 111 ? -6.738 13.760 6.088 1.00 97.12 111 ASP A N 1
ATOM 851 C CA . ASP A 1 111 ? -5.669 14.746 6.262 1.00 97.12 111 ASP A CA 1
ATOM 852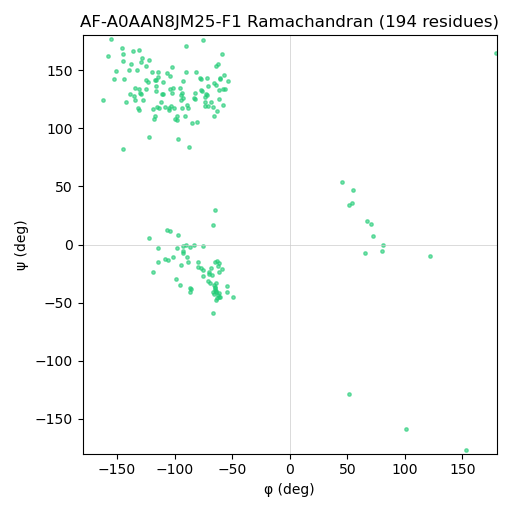 C C . ASP A 1 111 ? -5.331 15.410 4.924 1.00 97.12 111 ASP A C 1
ATOM 854 O O . ASP A 1 111 ? -4.722 14.809 4.046 1.00 97.12 111 ASP A O 1
ATOM 858 N N . LYS A 1 112 ? -5.667 16.698 4.790 1.00 95.56 112 LYS A N 1
ATOM 859 C CA . LYS A 1 112 ? -5.401 17.489 3.573 1.00 95.56 112 LYS A CA 1
ATOM 860 C C . LYS A 1 112 ? -3.909 17.648 3.257 1.00 95.56 112 LYS A C 1
ATOM 862 O O . LYS A 1 112 ? -3.569 18.088 2.163 1.00 95.56 112 LYS A O 1
ATOM 867 N N . ARG A 1 113 ? -3.023 17.343 4.210 1.00 95.69 113 ARG A N 1
ATOM 868 C CA . ARG A 1 113 ? -1.565 17.342 4.024 1.00 95.69 113 ARG A CA 1
ATOM 869 C C . ARG A 1 113 ? -1.055 16.011 3.480 1.00 95.69 113 ARG A C 1
ATOM 871 O O . ARG A 1 113 ? 0.151 15.879 3.306 1.00 95.69 113 ARG A O 1
ATOM 878 N N . PHE A 1 114 ? -1.929 15.029 3.277 1.00 97.44 114 PHE A N 1
ATOM 879 C CA . PHE A 1 114 ? -1.603 13.743 2.689 1.00 97.44 114 PHE A CA 1
ATOM 880 C C . PHE A 1 114 ? -2.339 13.599 1.358 1.00 97.44 114 PHE A C 1
ATOM 882 O O . PHE A 1 114 ? -3.562 13.588 1.283 1.00 97.44 114 PHE A O 1
ATOM 889 N N . SER A 1 115 ? -1.578 13.462 0.286 1.00 97.88 115 SER A N 1
ATOM 890 C CA . SER A 1 115 ? -2.071 13.083 -1.033 1.00 97.88 115 SER A CA 1
ATOM 891 C C . SER A 1 115 ? -1.074 12.118 -1.645 1.00 97.88 115 SER A C 1
ATOM 893 O O . SER A 1 115 ? 0.117 12.187 -1.340 1.00 97.88 115 SER A O 1
ATOM 895 N N . PHE A 1 116 ? -1.539 11.211 -2.492 1.00 98.19 116 PHE A N 1
ATOM 896 C CA . PHE A 1 116 ? -0.668 10.227 -3.113 1.00 98.19 116 PHE A CA 1
ATOM 897 C C . PHE A 1 116 ? -1.112 9.926 -4.539 1.00 98.19 116 PHE A C 1
ATOM 899 O O . PHE A 1 116 ? -2.267 10.140 -4.907 1.00 98.19 116 PHE A O 1
ATOM 906 N N . GLN A 1 117 ? -0.173 9.419 -5.326 1.00 98.12 117 GLN A N 1
ATOM 907 C CA . GLN A 1 117 ? -0.426 8.814 -6.625 1.00 98.12 117 GLN A CA 1
ATOM 908 C C . GLN A 1 117 ? 0.227 7.440 -6.668 1.00 98.12 117 GLN A C 1
ATOM 910 O O . GLN A 1 117 ? 1.129 7.127 -5.882 1.00 98.12 117 GLN A O 1
ATOM 915 N N . THR A 1 118 ? -0.246 6.619 -7.592 1.00 96.62 118 THR A N 1
ATOM 916 C CA . THR A 1 118 ? 0.200 5.245 -7.749 1.00 96.62 118 THR A CA 1
ATOM 917 C C . THR A 1 118 ? 0.739 4.998 -9.147 1.00 96.62 118 THR A C 1
ATOM 919 O O . THR A 1 118 ? 0.450 5.721 -10.102 1.00 96.62 118 THR A O 1
ATOM 922 N N . ARG A 1 119 ? 1.553 3.953 -9.266 1.00 94.06 119 ARG A N 1
ATOM 923 C CA . ARG A 1 119 ? 2.015 3.413 -10.539 1.00 94.06 119 ARG A CA 1
ATOM 924 C C . ARG A 1 119 ? 1.883 1.901 -10.497 1.00 94.06 119 ARG A C 1
ATOM 926 O O . ARG A 1 119 ? 2.259 1.259 -9.514 1.00 94.06 119 ARG A O 1
ATOM 933 N N . LYS A 1 120 ? 1.357 1.335 -11.579 1.00 92.25 120 LYS A N 1
ATOM 934 C CA . LYS A 1 120 ? 1.338 -0.109 -11.786 1.00 92.25 120 LYS A CA 1
ATOM 935 C C . LYS A 1 120 ? 2.684 -0.551 -12.348 1.00 92.25 120 LYS A C 1
ATOM 937 O O . LYS A 1 120 ? 3.170 0.035 -13.311 1.00 92.25 120 LYS A O 1
ATOM 942 N N . ILE A 1 121 ? 3.264 -1.571 -11.734 1.00 85.44 121 ILE A N 1
ATOM 943 C CA . ILE A 1 121 ? 4.487 -2.229 -12.174 1.00 85.44 121 ILE A CA 1
ATOM 944 C C . ILE A 1 121 ? 4.099 -3.634 -12.622 1.00 85.44 121 ILE A C 1
ATOM 946 O O . ILE A 1 121 ? 3.504 -4.405 -11.858 1.00 85.44 121 ILE A O 1
ATOM 950 N N . ASP A 1 122 ? 4.413 -3.959 -13.872 1.00 85.50 122 ASP A N 1
ATOM 951 C CA . ASP A 1 122 ? 4.081 -5.255 -14.455 1.00 85.50 122 ASP A CA 1
ATOM 952 C C . ASP A 1 122 ? 4.664 -6.391 -13.614 1.00 85.50 122 ASP A C 1
ATOM 954 O O . ASP A 1 122 ? 5.816 -6.343 -13.195 1.00 85.50 122 ASP A O 1
ATOM 958 N N . ASN A 1 123 ? 3.851 -7.415 -13.351 1.00 82.25 123 ASN A N 1
ATOM 959 C CA . ASN A 1 123 ? 4.174 -8.577 -12.510 1.00 82.25 123 ASN A CA 1
ATOM 960 C C . ASN A 1 123 ? 4.414 -8.307 -11.009 1.00 82.25 123 ASN A C 1
ATOM 962 O O . ASN A 1 123 ? 4.505 -9.274 -10.256 1.00 82.25 123 ASN A O 1
ATOM 966 N N . TYR A 1 124 ? 4.467 -7.050 -10.551 1.00 78.06 124 TYR A N 1
ATOM 967 C CA . TYR A 1 124 ? 4.709 -6.706 -9.137 1.00 78.06 124 TYR A CA 1
ATOM 968 C C . TYR A 1 124 ? 3.521 -6.021 -8.445 1.00 78.06 124 TYR A C 1
ATOM 970 O O . TYR A 1 124 ? 3.480 -5.956 -7.218 1.00 78.06 124 TYR A O 1
ATOM 978 N N . GLY A 1 125 ? 2.546 -5.522 -9.210 1.00 88.38 125 GLY A N 1
ATOM 979 C CA . GLY A 1 125 ? 1.332 -4.904 -8.676 1.00 88.38 125 GLY A CA 1
ATOM 980 C C . GLY A 1 125 ? 1.378 -3.377 -8.698 1.00 88.38 125 GLY A C 1
ATOM 981 O O . GLY A 1 125 ? 2.085 -2.769 -9.496 1.00 88.38 125 GLY A O 1
ATOM 982 N N . GLU A 1 126 ? 0.563 -2.738 -7.865 1.00 90.38 126 GLU A N 1
ATOM 983 C CA . GLU A 1 126 ? 0.460 -1.278 -7.796 1.00 90.38 126 GLU A CA 1
ATOM 984 C C . GLU A 1 126 ? 1.186 -0.736 -6.561 1.00 90.38 126 GLU A C 1
ATOM 986 O O . GLU A 1 126 ? 1.028 -1.261 -5.455 1.00 90.38 126 GLU A O 1
ATOM 991 N N . PHE A 1 127 ? 1.981 0.317 -6.751 1.00 94.81 127 PHE A N 1
ATOM 992 C CA . PHE A 1 127 ? 2.812 0.929 -5.715 1.00 94.81 127 PHE A CA 1
ATOM 993 C C . PHE A 1 127 ? 2.582 2.435 -5.653 1.00 94.81 127 PHE A C 1
ATOM 995 O O . PHE A 1 127 ? 2.162 3.050 -6.632 1.00 94.81 127 PHE A O 1
ATOM 1002 N N . VAL A 1 128 ? 2.882 3.039 -4.502 1.00 97.00 128 VAL A N 1
ATOM 1003 C CA . VAL A 1 128 ? 2.871 4.499 -4.346 1.00 97.00 128 VAL A CA 1
ATOM 1004 C C . VAL A 1 128 ? 4.057 5.088 -5.106 1.00 97.00 128 VAL A C 1
ATOM 1006 O O . VAL A 1 128 ? 5.206 4.779 -4.802 1.00 97.00 128 VAL A O 1
ATOM 1009 N N . SER A 1 129 ? 3.776 5.934 -6.094 1.00 95.94 129 SER A N 1
ATOM 1010 C CA . SER A 1 129 ? 4.784 6.594 -6.932 1.00 95.94 129 SER A CA 1
ATOM 1011 C C . SER A 1 129 ? 5.085 8.018 -6.475 1.00 95.94 129 SER A C 1
ATOM 1013 O O . SER A 1 129 ? 6.208 8.495 -6.641 1.00 95.94 129 SER A O 1
ATOM 1015 N N . SER A 1 130 ? 4.103 8.687 -5.870 1.00 97.38 130 SER A N 1
ATOM 1016 C CA . SER A 1 130 ? 4.217 10.066 -5.402 1.00 97.38 130 SER A CA 1
ATOM 1017 C C . SER A 1 130 ? 3.439 10.269 -4.110 1.00 97.38 130 SER A C 1
ATOM 1019 O O . SER A 1 130 ? 2.345 9.724 -3.961 1.00 97.38 130 SER A O 1
ATOM 1021 N N . ILE A 1 131 ? 3.978 11.078 -3.196 1.00 98.25 131 ILE A N 1
ATOM 1022 C CA . ILE A 1 131 ? 3.264 11.595 -2.021 1.00 98.25 131 ILE A CA 1
ATOM 1023 C C . ILE A 1 131 ? 3.463 13.107 -1.985 1.00 98.25 131 ILE A C 1
ATOM 1025 O O . ILE A 1 131 ? 4.589 13.592 -2.086 1.00 98.25 131 ILE A O 1
ATOM 1029 N N . ASN A 1 132 ? 2.369 13.858 -1.852 1.00 96.62 132 ASN A N 1
ATOM 1030 C CA . ASN A 1 132 ? 2.361 15.325 -1.828 1.00 96.62 132 ASN A CA 1
ATOM 1031 C C . ASN A 1 132 ? 3.056 15.976 -3.031 1.00 96.62 132 ASN A C 1
ATOM 1033 O O . ASN A 1 132 ? 3.714 17.007 -2.904 1.00 96.62 132 ASN A O 1
ATOM 1037 N N . GLY A 1 133 ? 2.918 15.356 -4.205 1.00 95.00 133 GLY A N 1
ATOM 1038 C CA . GLY A 1 133 ? 3.527 15.819 -5.451 1.00 95.00 133 GLY A CA 1
ATOM 1039 C C . GLY A 1 133 ? 5.007 15.459 -5.606 1.00 95.00 133 GLY A C 1
ATOM 1040 O O . GLY A 1 133 ? 5.557 15.679 -6.682 1.00 95.00 133 GLY A O 1
ATOM 1041 N N . LEU A 1 134 ? 5.649 14.875 -4.587 1.00 95.81 134 LEU A N 1
ATOM 1042 C CA . LEU A 1 134 ? 7.021 14.396 -4.696 1.00 95.81 134 LEU A CA 1
ATOM 1043 C C . LEU A 1 134 ? 7.052 12.986 -5.293 1.00 95.81 134 LEU A C 1
ATOM 1045 O O . LEU A 1 134 ? 6.750 12.009 -4.607 1.00 95.81 134 LEU A O 1
ATOM 1049 N N . GLU A 1 135 ? 7.433 12.892 -6.565 1.00 94.94 135 GLU A N 1
ATOM 1050 C CA . GLU A 1 135 ? 7.496 11.639 -7.320 1.00 94.94 135 GLU A CA 1
ATOM 1051 C C . GLU A 1 135 ? 8.885 10.985 -7.260 1.00 94.94 135 GLU A C 1
ATOM 1053 O O . GLU A 1 135 ? 9.912 11.663 -7.334 1.00 94.94 135 GLU A O 1
ATOM 1058 N N . GLY A 1 136 ? 8.911 9.654 -7.155 1.00 91.19 136 GLY A N 1
ATOM 1059 C CA . GLY A 1 136 ? 10.124 8.862 -7.349 1.00 91.19 136 GLY A CA 1
ATOM 1060 C C . GLY A 1 136 ? 10.568 8.833 -8.812 1.00 91.19 136 GLY A C 1
ATOM 1061 O O . GLY A 1 136 ? 9.754 8.647 -9.717 1.00 91.19 136 GLY A O 1
ATOM 1062 N N . ARG A 1 137 ? 11.870 8.988 -9.049 1.00 89.56 137 ARG A N 1
ATOM 1063 C CA . ARG A 1 137 ? 12.477 8.993 -10.386 1.00 89.56 137 ARG A CA 1
ATOM 1064 C C . ARG A 1 137 ? 13.575 7.950 -10.488 1.00 89.56 137 ARG A C 1
ATOM 1066 O O . ARG A 1 137 ? 14.456 7.903 -9.629 1.00 89.56 137 ARG A O 1
ATOM 1073 N N . GLU A 1 138 ? 13.552 7.183 -11.574 1.00 85.25 138 GLU A N 1
ATOM 1074 C CA . GLU A 1 138 ? 14.593 6.197 -11.890 1.00 85.25 138 GLU A CA 1
ATOM 1075 C C . GLU A 1 138 ? 15.948 6.866 -12.145 1.00 85.25 138 GLU A C 1
ATOM 1077 O O . GLU A 1 138 ? 16.962 6.389 -11.646 1.00 85.25 138 GLU A O 1
ATOM 1082 N N . GLU A 1 139 ? 15.949 8.010 -12.835 1.00 82.50 139 GLU A N 1
ATOM 1083 C CA . GLU A 1 139 ? 17.150 8.780 -13.196 1.00 82.50 139 GLU A CA 1
ATOM 1084 C C . GLU A 1 139 ? 18.020 9.126 -11.977 1.00 82.50 139 GLU A C 1
ATOM 1086 O O . GLU A 1 139 ? 19.242 8.985 -12.016 1.00 82.50 139 GLU A O 1
ATOM 1091 N N . ASP A 1 140 ? 17.376 9.501 -10.868 1.00 83.19 140 ASP A N 1
ATOM 1092 C CA . ASP A 1 140 ? 18.042 9.906 -9.626 1.00 83.19 140 ASP A CA 1
ATOM 1093 C C . ASP A 1 140 ? 18.002 8.817 -8.538 1.00 83.19 140 ASP A C 1
ATOM 1095 O O . ASP A 1 140 ? 18.303 9.092 -7.369 1.00 83.19 140 ASP A O 1
ATOM 1099 N N . TYR A 1 141 ? 17.604 7.589 -8.906 1.00 88.44 141 TYR A N 1
ATOM 1100 C CA . TYR A 1 141 ? 17.408 6.450 -8.001 1.00 88.44 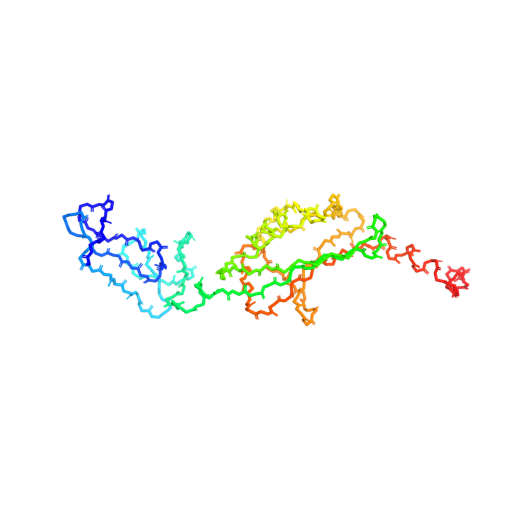141 TYR A CA 1
ATOM 1101 C C . TYR A 1 141 ? 16.638 6.851 -6.739 1.00 88.44 141 TYR A C 1
ATOM 1103 O O . TYR A 1 141 ? 17.100 6.679 -5.604 1.00 88.44 141 TYR A O 1
ATOM 1111 N N . SER A 1 142 ? 15.474 7.464 -6.952 1.00 92.94 142 SER A N 1
ATOM 1112 C CA . SER A 1 142 ? 14.618 7.975 -5.889 1.00 92.94 142 SER A CA 1
ATOM 1113 C C . SER A 1 142 ? 13.245 7.320 -5.897 1.00 92.94 142 SER A C 1
ATOM 1115 O O . SER A 1 142 ? 12.721 6.950 -6.945 1.00 92.94 142 SER A O 1
ATOM 1117 N N . GLY A 1 143 ? 12.644 7.175 -4.721 1.00 94.69 143 GLY A N 1
ATOM 1118 C CA . GLY A 1 143 ? 11.354 6.512 -4.603 1.00 94.69 143 GLY A CA 1
ATOM 1119 C C . GLY A 1 143 ? 10.827 6.424 -3.183 1.00 94.69 143 GLY A C 1
ATOM 1120 O O . GLY A 1 143 ? 11.552 6.610 -2.204 1.00 94.69 143 GLY A O 1
ATOM 1121 N N . TRP A 1 144 ? 9.534 6.125 -3.098 1.00 96.44 144 TRP A N 1
ATOM 1122 C CA . TRP A 1 144 ? 8.832 5.860 -1.851 1.00 96.44 144 TRP A CA 1
ATOM 1123 C C . TRP A 1 144 ? 8.905 4.375 -1.526 1.00 96.44 144 TRP A C 1
ATOM 1125 O O . TRP A 1 144 ? 8.428 3.540 -2.290 1.00 96.44 144 TRP A O 1
ATOM 1135 N N . VAL A 1 145 ? 9.484 4.047 -0.375 1.00 95.50 145 VAL A N 1
ATOM 1136 C CA . VAL A 1 145 ? 9.611 2.664 0.086 1.00 95.50 145 VAL A CA 1
ATOM 1137 C C . VAL A 1 145 ? 8.747 2.482 1.335 1.00 95.50 145 VAL A C 1
ATOM 1139 O O . VAL A 1 145 ? 9.004 3.151 2.343 1.00 95.50 145 VAL A O 1
ATOM 1142 N N . PRO A 1 146 ? 7.718 1.616 1.295 1.00 97.25 146 PRO A N 1
ATOM 1143 C CA . PRO A 1 146 ? 6.908 1.306 2.465 1.00 97.25 146 PRO A CA 1
ATOM 1144 C C . PRO A 1 146 ? 7.632 0.343 3.413 1.00 97.25 146 PRO A C 1
ATOM 1146 O O . PRO A 1 146 ? 8.288 -0.607 2.979 1.00 97.25 146 PRO A O 1
ATOM 1149 N N . SER A 1 147 ? 7.467 0.547 4.717 1.00 97.50 147 SER A N 1
ATOM 1150 C CA . SER A 1 147 ? 7.957 -0.353 5.760 1.00 97.50 147 SER A CA 1
ATOM 1151 C C . SER A 1 147 ? 6.947 -0.574 6.886 1.00 97.50 147 SER A C 1
ATOM 1153 O O . SER A 1 147 ? 6.065 0.255 7.127 1.00 97.50 147 SER A O 1
ATOM 1155 N N . ASP A 1 148 ? 7.076 -1.713 7.570 1.00 95.62 148 ASP A N 1
ATOM 1156 C CA . ASP A 1 148 ? 6.307 -2.032 8.776 1.00 95.62 148 ASP A CA 1
ATOM 1157 C C . ASP A 1 148 ? 6.819 -1.246 10.002 1.00 95.62 148 ASP A C 1
ATOM 1159 O O . ASP A 1 148 ? 7.848 -0.563 9.970 1.00 95.62 148 ASP A O 1
ATOM 1163 N N . LYS A 1 149 ? 6.137 -1.392 11.142 1.00 93.56 149 LYS A N 1
ATOM 1164 C CA . LYS A 1 149 ? 6.526 -0.755 12.415 1.00 93.56 149 LYS A CA 1
ATOM 1165 C C . LYS A 1 149 ? 7.905 -1.168 12.952 1.00 93.56 149 LYS A C 1
ATOM 1167 O O . LYS A 1 149 ? 8.432 -0.512 13.845 1.00 93.56 149 LYS A O 1
ATOM 1172 N N . ARG A 1 150 ? 8.475 -2.265 12.447 1.00 93.69 150 ARG A N 1
ATOM 1173 C CA . ARG A 1 150 ? 9.832 -2.748 12.760 1.00 93.69 150 ARG A CA 1
ATOM 1174 C C . ARG A 1 150 ? 10.844 -2.303 11.703 1.00 93.69 150 ARG A C 1
ATOM 1176 O O . ARG A 1 150 ? 11.996 -2.720 11.755 1.00 93.69 150 ARG A O 1
ATOM 1183 N N . ASN A 1 151 ? 10.426 -1.433 10.783 1.00 92.00 151 ASN A N 1
ATOM 1184 C CA . ASN A 1 151 ? 11.226 -0.888 9.700 1.00 92.00 151 ASN A CA 1
ATOM 1185 C C . ASN A 1 151 ? 11.640 -1.940 8.647 1.00 92.00 151 ASN A C 1
ATOM 1187 O O . ASN A 1 151 ? 12.583 -1.710 7.892 1.00 92.00 151 ASN A O 1
ATOM 1191 N N . ASN A 1 152 ? 10.930 -3.073 8.570 1.00 94.88 152 ASN A N 1
ATOM 1192 C CA . ASN A 1 152 ? 11.105 -4.046 7.492 1.00 94.88 152 ASN A CA 1
ATOM 1193 C C . ASN A 1 152 ? 10.417 -3.535 6.231 1.00 94.88 152 ASN A C 1
ATOM 1195 O O . ASN A 1 152 ? 9.262 -3.116 6.291 1.00 94.88 152 ASN A O 1
ATOM 1199 N N . GLN A 1 153 ? 11.101 -3.597 5.091 1.00 94.88 153 GLN A N 1
ATOM 1200 C CA . GLN A 1 153 ? 10.524 -3.172 3.818 1.00 94.88 153 GLN A CA 1
ATOM 1201 C C . GLN A 1 153 ? 9.367 -4.085 3.401 1.00 94.88 153 GLN A C 1
ATOM 1203 O O . GLN A 1 153 ? 9.442 -5.310 3.520 1.00 94.88 153 GLN A O 1
ATOM 1208 N N . ILE A 1 154 ? 8.306 -3.476 2.883 1.00 93.12 154 ILE A N 1
ATOM 1209 C CA . ILE A 1 154 ? 7.138 -4.171 2.351 1.00 93.12 154 ILE A CA 1
ATOM 1210 C C . ILE A 1 154 ? 7.296 -4.240 0.831 1.00 93.12 154 ILE A C 1
ATOM 1212 O O . ILE A 1 154 ? 7.219 -3.229 0.144 1.00 93.12 154 ILE A O 1
ATOM 1216 N N . SER A 1 155 ? 7.519 -5.442 0.301 1.00 89.12 155 SER A N 1
ATOM 1217 C CA . SER A 1 155 ? 7.743 -5.675 -1.135 1.00 89.12 155 SER A CA 1
ATOM 1218 C C . SER A 1 155 ? 6.473 -6.003 -1.929 1.00 89.12 155 SER A C 1
ATOM 1220 O O . SER A 1 155 ? 6.540 -6.217 -3.136 1.00 89.12 155 SER A O 1
ATOM 1222 N N . LYS A 1 156 ? 5.318 -6.069 -1.261 1.00 89.38 156 LYS A N 1
ATOM 1223 C CA . LYS A 1 156 ? 4.025 -6.386 -1.880 1.00 89.38 156 LYS A CA 1
ATOM 1224 C C . LYS A 1 156 ? 3.320 -5.119 -2.357 1.00 89.38 156 LYS A C 1
ATOM 1226 O O . LYS A 1 156 ? 3.430 -4.076 -1.712 1.00 89.38 156 LYS A O 1
ATOM 1231 N N . GLY A 1 157 ? 2.539 -5.238 -3.429 1.00 89.81 157 GLY A N 1
ATOM 1232 C CA . GLY A 1 157 ? 1.682 -4.156 -3.905 1.00 89.81 157 GLY A CA 1
ATOM 1233 C C . GLY A 1 157 ? 0.619 -3.748 -2.877 1.00 89.81 157 GLY A C 1
ATOM 1234 O O . GLY A 1 157 ? 0.187 -4.540 -2.036 1.00 89.81 157 GLY A O 1
ATOM 1235 N N . ILE A 1 158 ? 0.141 -2.507 -2.966 1.00 92.56 158 ILE A N 1
ATOM 1236 C CA . ILE A 1 158 ? -0.786 -1.900 -1.988 1.00 92.56 158 ILE A CA 1
ATOM 1237 C C . ILE A 1 158 ? -2.168 -2.574 -1.913 1.00 92.56 158 ILE A C 1
ATOM 1239 O O . ILE A 1 158 ? -2.904 -2.365 -0.948 1.00 92.56 158 ILE A O 1
ATOM 1243 N N . HIS A 1 159 ? -2.518 -3.404 -2.899 1.00 88.12 159 HIS A N 1
ATOM 1244 C CA . HIS A 1 159 ? -3.744 -4.217 -2.898 1.00 88.12 159 HIS A CA 1
ATOM 1245 C C . HIS A 1 159 ? -3.573 -5.587 -2.228 1.00 88.12 159 HIS A C 1
ATOM 1247 O O . HIS A 1 159 ? -4.557 -6.243 -1.896 1.00 88.12 159 HIS A O 1
ATOM 1253 N N . GLU A 1 160 ? -2.332 -6.021 -2.014 1.00 84.69 160 GLU A N 1
ATOM 1254 C CA . GLU A 1 160 ? -1.988 -7.329 -1.439 1.00 84.69 160 GLU A CA 1
ATOM 1255 C C . GLU A 1 160 ? -1.602 -7.244 0.043 1.00 84.69 160 GLU A C 1
ATOM 1257 O O . GLU A 1 160 ? -1.471 -8.262 0.728 1.00 84.69 160 GLU A O 1
ATOM 1262 N N . VAL A 1 161 ? -1.416 -6.026 0.549 1.00 88.50 161 VAL A N 1
ATOM 1263 C CA . VAL A 1 161 ? -1.117 -5.747 1.953 1.00 88.50 161 VAL A CA 1
ATOM 1264 C C . VAL A 1 161 ? -2.421 -5.487 2.697 1.00 88.50 161 VAL A C 1
ATOM 1266 O O . VAL A 1 161 ? -3.196 -4.618 2.308 1.00 88.50 161 VAL A O 1
ATOM 1269 N N . PHE A 1 162 ? -2.645 -6.219 3.787 1.00 90.81 162 PHE A N 1
ATOM 1270 C CA . PHE A 1 162 ? -3.815 -6.087 4.660 1.00 90.81 162 PHE A CA 1
ATOM 1271 C C . PHE A 1 162 ? -3.332 -5.786 6.080 1.00 90.81 162 PHE A C 1
ATOM 1273 O O . PHE A 1 162 ? -3.041 -6.743 6.803 1.00 90.81 162 PHE A O 1
ATOM 1280 N N . PRO A 1 163 ? -3.215 -4.500 6.461 1.00 92.31 163 PRO A N 1
ATOM 1281 C CA . PRO A 1 163 ? -2.680 -4.125 7.762 1.00 92.31 163 PRO A CA 1
ATOM 1282 C C . PRO A 1 163 ? -3.512 -4.681 8.927 1.00 92.31 163 PRO A C 1
ATOM 1284 O O . PRO A 1 163 ? -4.742 -4.749 8.849 1.00 92.31 163 PRO A O 1
ATOM 1287 N N . GLU A 1 164 ? -2.839 -5.074 10.002 1.00 90.12 164 GLU A N 1
ATOM 1288 C CA . GLU A 1 164 ? -3.436 -5.546 11.251 1.00 90.12 164 GLU A CA 1
ATOM 1289 C C . GLU A 1 164 ? -3.674 -4.397 12.247 1.00 90.12 164 GLU A C 1
ATOM 1291 O O . GLU A 1 164 ? -3.231 -3.261 12.060 1.00 90.12 164 GLU A O 1
ATOM 1296 N N . ASP A 1 165 ? -4.388 -4.691 13.336 1.00 92.00 165 ASP A N 1
ATOM 1297 C CA . ASP A 1 165 ? -4.631 -3.712 14.397 1.00 92.00 165 ASP A CA 1
ATOM 1298 C C . ASP A 1 165 ? -3.324 -3.229 15.052 1.00 92.00 165 ASP A C 1
ATOM 1300 O O . ASP A 1 165 ? -2.435 -4.018 15.393 1.00 92.00 165 ASP A O 1
ATOM 1304 N N . GLY A 1 166 ? -3.2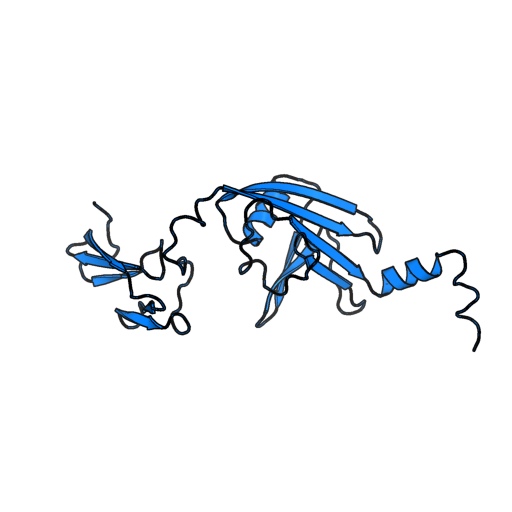00 -1.912 15.218 1.00 94.44 166 GLY A N 1
ATOM 1305 C CA . GLY A 1 166 ? -2.003 -1.259 15.745 1.00 94.44 166 GLY A CA 1
ATOM 1306 C C . GLY A 1 166 ? -0.802 -1.289 14.795 1.00 94.44 166 GLY A C 1
ATOM 1307 O O . GLY A 1 166 ? 0.341 -1.125 15.241 1.00 94.44 166 GLY A O 1
ATOM 1308 N N . GLU A 1 167 ? -1.009 -1.554 13.505 1.00 95.19 167 GLU A N 1
ATOM 1309 C CA . GLU A 1 167 ? 0.062 -1.518 12.517 1.00 95.19 167 GLU A CA 1
ATOM 1310 C C . GLU A 1 167 ? 0.417 -0.082 12.109 1.00 95.19 167 GLU A C 1
ATOM 1312 O O . GLU A 1 167 ? -0.433 0.805 12.008 1.00 95.19 167 GLU A O 1
ATOM 1317 N N . VAL A 1 168 ? 1.712 0.147 11.884 1.00 98.19 168 VAL A N 1
ATOM 1318 C CA . VAL A 1 168 ? 2.251 1.423 11.412 1.00 98.19 168 VAL A CA 1
ATOM 1319 C C . VAL A 1 168 ? 2.921 1.160 10.077 1.00 98.19 168 VAL A C 1
ATOM 1321 O O . VAL A 1 168 ? 3.896 0.411 10.022 1.00 98.19 168 VAL A O 1
ATOM 1324 N N . ILE A 1 169 ? 2.397 1.774 9.021 1.00 98.25 169 ILE A N 1
ATOM 1325 C CA . ILE A 1 169 ? 2.959 1.698 7.677 1.00 98.25 169 ILE A CA 1
ATOM 1326 C C . ILE A 1 169 ? 3.660 3.017 7.392 1.00 98.25 169 ILE A C 1
ATOM 1328 O O . ILE A 1 169 ? 3.017 4.066 7.338 1.00 98.25 169 ILE A O 1
ATOM 1332 N N . THR A 1 170 ? 4.978 2.964 7.222 1.00 98.50 170 THR A N 1
ATOM 1333 C CA . THR A 1 170 ? 5.796 4.156 6.978 1.00 98.50 170 THR A CA 1
ATOM 1334 C C . THR A 1 170 ? 6.282 4.178 5.543 1.00 98.50 170 THR A C 1
ATOM 1336 O O . THR A 1 170 ? 7.023 3.296 5.128 1.00 98.50 170 THR A O 1
ATOM 1339 N N . PHE A 1 171 ? 5.899 5.200 4.787 1.00 98.12 171 PHE A N 1
ATOM 1340 C CA . PHE A 1 171 ? 6.452 5.489 3.472 1.00 98.12 171 PHE A CA 1
ATOM 1341 C C . PHE A 1 171 ? 7.628 6.444 3.643 1.00 98.12 171 PHE A C 1
ATOM 1343 O O . PHE A 1 171 ? 7.438 7.605 3.997 1.00 98.12 171 PHE A O 1
ATOM 1350 N N . LYS A 1 172 ? 8.847 5.963 3.400 1.00 97.38 172 LYS A N 1
ATOM 1351 C CA . LYS A 1 172 ? 10.051 6.801 3.434 1.00 97.38 172 LYS A CA 1
ATOM 1352 C C . LYS A 1 172 ? 10.483 7.135 2.020 1.00 97.38 172 LYS A C 1
ATOM 1354 O O . LYS A 1 172 ? 10.604 6.237 1.187 1.00 97.38 172 LYS A O 1
ATOM 1359 N N . PHE A 1 173 ? 10.726 8.413 1.761 1.00 96.50 173 PHE A N 1
ATOM 1360 C CA . PHE A 1 173 ? 11.330 8.843 0.513 1.00 96.50 173 PHE A CA 1
ATOM 1361 C C . PHE A 1 173 ? 12.844 8.677 0.584 1.00 96.50 173 PHE A C 1
ATOM 1363 O O . PHE A 1 173 ? 13.508 9.220 1.470 1.00 96.50 173 PHE A O 1
ATOM 1370 N N . TYR A 1 174 ? 13.389 7.948 -0.380 1.00 93.56 174 TYR A N 1
ATOM 1371 C CA . TYR A 1 174 ? 14.822 7.817 -0.585 1.00 93.56 174 TYR A CA 1
ATOM 1372 C C . TYR A 1 174 ? 15.213 8.553 -1.864 1.00 93.56 174 TYR A C 1
ATOM 1374 O O . TYR A 1 174 ? 14.501 8.486 -2.860 1.00 93.56 174 TYR A O 1
ATOM 1382 N N . SER A 1 175 ? 16.352 9.246 -1.845 1.00 89.56 175 SER A N 1
ATOM 1383 C CA . SER A 1 175 ? 16.970 9.845 -3.032 1.00 89.56 175 SER A CA 1
ATOM 1384 C C . SER A 1 175 ? 18.480 9.712 -2.933 1.00 89.56 175 SER A C 1
ATOM 1386 O O . SER A 1 175 ? 19.085 10.183 -1.967 1.00 89.56 175 SER A O 1
ATOM 1388 N N . PHE A 1 176 ? 19.101 9.083 -3.928 1.00 83.12 176 PHE A N 1
ATOM 1389 C CA . PHE A 1 176 ? 20.553 8.942 -3.963 1.00 83.12 176 PHE A CA 1
ATOM 1390 C C . PHE A 1 176 ? 21.245 10.310 -4.084 1.00 83.12 176 PHE A C 1
ATOM 1392 O O . PHE A 1 176 ? 22.126 10.633 -3.283 1.00 83.12 176 PHE A O 1
ATOM 1399 N N . ALA A 1 177 ? 20.789 11.152 -5.017 1.00 75.38 177 ALA A N 1
ATOM 1400 C CA . ALA A 1 177 ? 21.319 12.500 -5.222 1.00 75.38 177 ALA A CA 1
ATOM 1401 C C . ALA A 1 177 ? 21.131 13.410 -3.990 1.00 75.38 177 ALA A C 1
ATOM 1403 O O . ALA A 1 177 ? 22.068 14.102 -3.582 1.00 75.38 177 ALA A O 1
ATOM 1404 N N . GLY A 1 178 ? 19.953 13.366 -3.356 1.00 68.56 178 GLY A N 1
ATOM 1405 C CA . GLY A 1 178 ? 19.658 14.134 -2.141 1.00 68.56 178 GLY A CA 1
ATOM 1406 C C . GLY A 1 178 ? 20.531 13.729 -0.954 1.00 68.56 178 GLY A C 1
ATOM 1407 O O . GLY A 1 178 ? 21.147 14.577 -0.308 1.00 68.56 178 GLY A O 1
ATOM 1408 N N . ASN A 1 179 ? 20.679 12.422 -0.724 1.00 68.06 179 ASN A N 1
ATOM 1409 C CA . ASN A 1 179 ? 21.516 11.901 0.356 1.00 68.06 179 ASN A CA 1
ATOM 1410 C C . ASN A 1 179 ? 23.004 12.241 0.150 1.00 68.06 179 ASN A C 1
ATOM 1412 O O . ASN A 1 179 ? 23.700 12.581 1.106 1.00 68.06 179 ASN A O 1
ATOM 1416 N N . LEU A 1 180 ? 23.494 12.229 -1.094 1.00 68.00 180 LEU A N 1
ATOM 1417 C CA . LEU A 1 180 ? 24.846 12.690 -1.432 1.00 68.00 180 LEU A CA 1
ATOM 1418 C C . LEU A 1 180 ? 25.045 14.187 -1.159 1.00 68.00 180 LEU A C 1
ATOM 1420 O O . LEU A 1 180 ? 26.101 14.583 -0.665 1.00 68.00 180 LEU A O 1
ATOM 1424 N N . ALA A 1 181 ? 24.053 15.025 -1.466 1.00 63.84 181 ALA A N 1
ATOM 1425 C CA . ALA A 1 181 ? 24.104 16.455 -1.168 1.00 63.84 181 ALA A CA 1
ATOM 1426 C C . ALA A 1 181 ? 24.091 16.725 0.348 1.00 63.84 181 ALA A C 1
ATOM 1428 O O . ALA A 1 181 ? 24.870 17.546 0.831 1.00 63.84 181 ALA A O 1
ATOM 1429 N N . ALA A 1 182 ? 23.284 15.982 1.112 1.00 60.78 182 ALA A N 1
ATOM 1430 C CA . ALA A 1 182 ? 23.265 16.055 2.573 1.00 60.78 182 ALA A CA 1
ATOM 1431 C C . ALA A 1 182 ? 24.622 15.668 3.193 1.00 60.78 182 ALA A C 1
ATOM 1433 O O . ALA A 1 182 ? 25.113 16.361 4.084 1.00 60.78 182 ALA A O 1
ATOM 1434 N N . LEU A 1 183 ? 25.281 14.625 2.672 1.00 60.25 183 LEU A N 1
ATOM 1435 C CA . LEU A 1 183 ? 26.624 14.212 3.105 1.00 60.25 183 LEU A CA 1
ATOM 1436 C C . LEU A 1 183 ? 27.706 15.265 2.825 1.00 60.25 183 LEU A C 1
ATOM 1438 O O . LEU A 1 183 ? 28.646 15.397 3.608 1.00 60.25 183 LEU A O 1
ATOM 1442 N N . LYS A 1 184 ? 27.579 16.039 1.742 1.00 59.44 184 LYS A N 1
ATOM 1443 C CA . LYS A 1 184 ? 28.506 17.142 1.429 1.00 59.44 184 LYS A CA 1
ATOM 1444 C C . LYS A 1 184 ? 28.361 18.333 2.383 1.00 59.44 184 LYS A C 1
ATOM 1446 O O . LYS A 1 184 ? 29.332 19.055 2.583 1.00 59.44 184 LYS A O 1
ATOM 1451 N N . ASN A 1 185 ? 27.186 18.507 2.991 1.00 56.84 185 ASN A N 1
ATOM 1452 C CA . ASN A 1 185 ? 26.885 19.595 3.925 1.00 56.84 185 ASN A CA 1
ATOM 1453 C C . ASN A 1 185 ? 27.184 19.248 5.398 1.00 56.84 185 ASN A C 1
ATOM 1455 O O . ASN A 1 185 ? 27.003 20.095 6.272 1.00 56.84 185 ASN A O 1
ATOM 1459 N N . LEU A 1 186 ? 27.663 18.032 5.694 1.00 51.62 186 LEU A N 1
ATOM 1460 C CA . LEU A 1 186 ? 28.153 17.662 7.024 1.00 51.62 186 LEU A CA 1
ATOM 1461 C C . LEU A 1 186 ? 29.527 18.311 7.291 1.00 51.62 186 LEU A C 1
ATOM 1463 O O . LEU A 1 186 ? 30.481 18.057 6.540 1.00 51.62 186 LEU A O 1
ATOM 1467 N N . PRO A 1 187 ? 29.681 19.113 8.365 1.00 53.00 187 PRO A N 1
ATOM 1468 C CA . PRO A 1 187 ? 30.965 19.714 8.699 1.00 53.00 187 PRO A CA 1
ATOM 1469 C C . PRO A 1 187 ? 31.975 18.606 9.032 1.00 53.00 187 PRO A C 1
ATOM 1471 O O . PRO A 1 187 ? 31.810 17.867 9.999 1.00 53.00 187 PRO A O 1
ATOM 1474 N N . GLY A 1 188 ? 33.012 18.472 8.198 1.00 56.44 188 GLY A N 1
ATOM 1475 C CA . GLY A 1 188 ? 34.118 17.523 8.391 1.00 56.44 188 GLY A CA 1
ATOM 1476 C C . GLY A 1 188 ? 34.351 16.501 7.269 1.00 56.44 188 GLY A C 1
ATOM 1477 O O . GLY A 1 188 ? 35.391 15.846 7.279 1.00 56.44 188 GLY A O 1
ATOM 1478 N N . LEU A 1 189 ? 33.457 16.374 6.278 1.00 48.94 189 LEU A N 1
ATOM 1479 C CA . LEU A 1 189 ? 33.633 15.439 5.145 1.00 48.94 189 LEU A CA 1
ATOM 1480 C C . LEU A 1 189 ? 34.264 16.071 3.891 1.00 48.94 189 LEU A C 1
ATOM 1482 O O . LEU A 1 189 ? 34.838 15.355 3.067 1.00 48.94 189 LEU A O 1
ATOM 1486 N N . ALA A 1 190 ? 34.260 17.404 3.781 1.00 48.97 190 ALA A N 1
ATOM 1487 C CA . ALA A 1 190 ? 34.886 18.130 2.670 1.00 48.97 190 ALA A CA 1
ATOM 1488 C C . ALA A 1 190 ? 36.415 17.919 2.566 1.00 48.97 190 ALA A C 1
ATOM 1490 O O . ALA A 1 190 ? 36.995 18.127 1.503 1.00 48.97 190 ALA A O 1
ATOM 1491 N N . SER A 1 191 ? 37.081 17.460 3.634 1.00 48.41 191 SER A N 1
ATOM 1492 C CA . SER A 1 191 ? 38.536 17.238 3.660 1.00 48.41 191 SER A CA 1
ATOM 1493 C C . SER A 1 191 ? 38.982 15.837 3.214 1.00 48.41 191 SER A C 1
ATOM 1495 O O . SER A 1 191 ? 40.177 15.631 3.002 1.00 48.41 191 SER A O 1
ATOM 1497 N N . LYS A 1 192 ? 38.061 14.872 3.046 1.00 52.22 192 LYS A N 1
ATOM 1498 C CA . LYS A 1 192 ? 38.401 13.480 2.676 1.00 52.22 192 LYS A CA 1
ATOM 1499 C C . LYS A 1 192 ? 38.087 13.097 1.227 1.00 52.22 192 LYS A C 1
ATOM 1501 O O . LYS A 1 192 ? 38.606 12.089 0.766 1.00 52.22 192 LYS A O 1
ATOM 1506 N N . LEU A 1 193 ? 37.305 13.894 0.497 1.00 50.06 193 LEU A N 1
ATOM 1507 C CA . LEU A 1 193 ? 36.941 13.616 -0.905 1.00 50.06 193 LEU A CA 1
ATOM 1508 C C . LEU A 1 193 ? 37.871 14.266 -1.951 1.00 50.06 193 LEU A C 1
ATOM 1510 O O . LEU A 1 193 ? 37.735 13.971 -3.131 1.00 50.06 193 LEU A O 1
ATOM 1514 N N . ASN A 1 194 ? 38.836 15.094 -1.529 1.00 45.38 194 ASN A N 1
ATOM 1515 C CA . ASN A 1 194 ? 39.787 15.788 -2.416 1.00 45.38 194 ASN A CA 1
ATOM 1516 C C . ASN A 1 194 ? 41.222 15.227 -2.390 1.00 45.38 194 ASN A C 1
ATOM 1518 O O . ASN A 1 194 ? 42.132 15.864 -2.912 1.00 45.38 194 ASN A O 1
ATOM 1522 N N . ARG A 1 195 ? 41.457 14.044 -1.807 1.00 47.62 195 ARG A N 1
ATOM 1523 C CA . ARG A 1 195 ? 42.726 13.325 -2.009 1.00 47.62 195 ARG A CA 1
ATOM 1524 C C . ARG A 1 195 ? 42.542 12.282 -3.104 1.00 47.62 195 ARG A C 1
ATOM 1526 O O . ARG A 1 195 ? 42.130 11.159 -2.827 1.00 47.62 195 ARG A O 1
ATOM 1533 N N . LYS A 1 196 ? 42.822 12.707 -4.332 1.00 40.34 196 LYS A N 1
ATOM 1534 C CA . LYS A 1 196 ? 43.266 11.837 -5.418 1.00 40.34 196 LYS A CA 1
ATOM 1535 C C . LYS A 1 196 ? 44.769 12.017 -5.567 1.00 40.34 196 LYS A C 1
ATOM 1537 O O . LYS A 1 196 ? 45.212 13.175 -5.396 1.00 40.34 196 LYS A O 1
#

Foldseek 3Di:
DWDFAPDQAAWAQDQAEQQWIFGHHGRTGPDIDGHDPQWGQAPVVRDTDGPVPHDSDNHHHDPPPPQQQDFAWEKEWEAEPLDPPGDIDIDIDTDGFAFQVVVLVVRVVVDVQWDWDWDQDPPQGIDTQDISNRGADPVQNKGW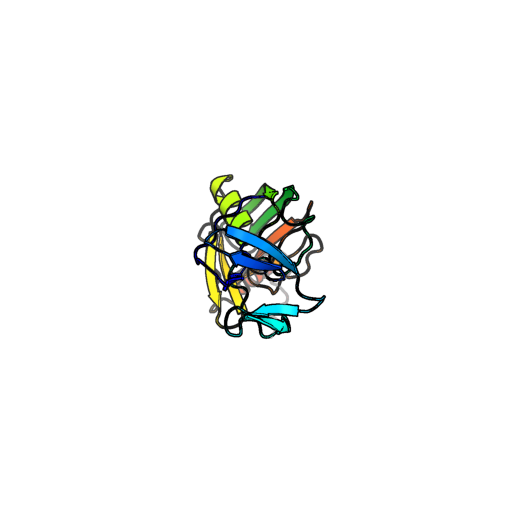WKAKPVRHTDSHHRRPDTDGHPIYIYTYIDTNVSNVVVQCPPPPCVVPPPDD

Organism: Patella caerulea (NCBI:txid87958)

Secondary structure (DSSP, 8-state):
---B-SSSSEEEE-TT-TTEEEEEETTEEEEEEEPPTTEEEETTTTEEEETTT---TTS-S---TTTTTSEEEEEEEEEE-SSSSPEEEEEEEEEES--HHHHHHHHHHH-TT--EEEEEETTTEEEEEEETTEE--TTTTEEEEEE-TT--B--S-TTT--PPTTEEEEEEEEEHHHHHHHHHTSTTSTTTSS--

Mean predicted aligned error: 14.08 Å

pLDDT: mean 86.15, std 14.7, range [40.34, 98.56]

Solvent-accessible surface area (backbone atoms only — not comparable to full-atom values): 11049 Å² total; per-residue (Å²): 135,81,47,79,40,100,45,46,67,49,80,43,81,30,72,83,17,19,23,27,30,30,39,25,53,82,29,25,44,74,42,80,47,72,42,60,91,73,27,20,48,25,79,91,76,73,39,68,38,52,55,91,78,45,82,47,80,90,20,40,72,64,87,61,92,66,57,55,77,36,69,20,43,34,34,46,32,41,37,30,82,40,50,87,78,67,46,78,49,77,43,79,45,77,42,56,34,48,39,40,50,61,54,53,52,51,39,34,74,72,36,90,87,40,43,74,43,70,42,78,41,88,99,55,43,40,42,63,39,23,50,69,83,53,63,44,37,77,93,52,58,26,35,55,47,43,18,44,78,85,68,48,75,55,88,65,18,35,76,76,37,63,62,52,67,76,34,35,42,37,32,38,46,45,34,53,61,33,47,54,53,54,55,63,70,42,94,79,51,74,78,66,79,75,77,126